Protein AF-A0A438NH17-F1 (afdb_monomer_lite)

Secondary structure (DSSP, 8-state):
--------HHHHHHHHHHHHHHHHHS----SHHHHHHHHHHH---HHHHHHHHHHHHHHHHHHHHHIIIIIIHHHHHHHHHHSTTT--HHHHHHHHHHHHHHT-THHHHT-HHHHHHHHHHHHHHHHHHHHHHHIIIIIISTT---HHHHT---TTSTTTTBTTB-HHHHHHHHHHHHHHHHHHHGGGT----HHHHHHHHTHHHHHHHHHHHHHHHHHTSSSSSHHHHHS-TTHHHHHTTTTS-TTTTTS--EETTEE--PPPPPS---PPP---PPP-

InterPro domains:
  IPR001248 Purine-cytosine permease [PF02133] (20-207)
  IPR045225 Uracil/uridine/allantoin permease [PTHR30618] (18-231)

Radius of gyration: 26.87 Å; chains: 1; bounding box: 51×68×76 Å

Foldseek 3Di:
DDDDDDDDPPVVVLVVVQVVCCVPPVDRDNDVVVVLVVQCVVPVDPVSVVVSVVVVVVVVVVVVVCCVPPPLQVQLVVVCVVPVPPGHSVNSSVVSVVVVVVVVCVVQVPDPLSVVLVVLLVLLQVLLVLLLVCLVCCPLLLNADDPVLVPDCDPPRLQCDPNNDDPLSVVLRVVLSVLLVQLSVVSVVDDDDPVSVVCSVCSNVSSSVSSNVSSVVVCVPPCRSVVSNPDDRHPNVVVCCPPPDPVVNVQADDDDNDGDGRDDDDDDDDDDDDDDDDDD

Structure (mmCIF, N/CA/C/O backbone):
data_AF-A0A438NH17-F1
#
_entry.id   AF-A0A438NH17-F1
#
loop_
_atom_site.group_PDB
_atom_site.id
_atom_site.type_symbol
_atom_site.label_atom_id
_atom_site.label_alt_id
_atom_site.label_comp_id
_atom_site.label_asym_id
_atom_site.label_entity_id
_atom_site.label_seq_id
_atom_site.pdbx_PDB_ins_code
_atom_site.Cartn_x
_atom_site.Cartn_y
_atom_site.Cartn_z
_atom_site.occupancy
_atom_site.B_iso_or_equiv
_atom_site.auth_seq_id
_atom_site.auth_comp_id
_atom_site.auth_asym_id
_atom_site.auth_atom_id
_atom_site.pdbx_PDB_model_num
ATOM 1 N N . MET A 1 1 ? -18.564 -3.687 -35.308 1.00 33.28 1 MET A N 1
ATOM 2 C CA . MET A 1 1 ? -18.356 -2.369 -34.676 1.00 33.28 1 MET A CA 1
ATOM 3 C C . MET A 1 1 ? -18.238 -2.623 -33.177 1.00 33.28 1 MET A C 1
ATOM 5 O O . MET A 1 1 ? -19.236 -2.603 -32.478 1.00 33.28 1 MET A O 1
ATOM 9 N N . ALA A 1 2 ? -17.060 -3.048 -32.715 1.00 31.23 2 ALA A N 1
ATOM 10 C CA . ALA A 1 2 ? -16.825 -3.346 -31.303 1.00 31.23 2 ALA A CA 1
ATOM 11 C C . ALA A 1 2 ? -15.951 -2.222 -30.748 1.00 31.23 2 ALA A C 1
ATOM 13 O O . ALA A 1 2 ? -14.801 -2.065 -31.159 1.00 31.23 2 ALA A O 1
ATOM 14 N N . SER A 1 3 ? -16.556 -1.393 -29.904 1.00 34.81 3 SER A N 1
ATOM 15 C CA . SER A 1 3 ? -15.905 -0.329 -29.152 1.00 34.81 3 SER A CA 1
ATOM 16 C C . SER A 1 3 ? -14.816 -0.934 -28.268 1.00 34.81 3 SER A C 1
ATOM 18 O O . SER A 1 3 ? -15.118 -1.672 -27.332 1.00 34.81 3 SER A O 1
ATOM 20 N N . LYS A 1 4 ? -13.549 -0.645 -28.578 1.00 34.75 4 LYS A N 1
ATOM 21 C CA . LYS A 1 4 ? -12.438 -0.910 -27.662 1.00 34.75 4 LYS A CA 1
ATOM 22 C C . LYS A 1 4 ? -12.554 0.066 -26.495 1.00 34.75 4 LYS A C 1
ATOM 24 O O . LYS A 1 4 ? -12.427 1.272 -26.692 1.00 34.75 4 LYS A O 1
ATOM 29 N N . GLU A 1 5 ? -12.837 -0.463 -25.313 1.00 35.97 5 GLU A N 1
ATOM 30 C CA . GLU A 1 5 ? -12.722 0.273 -24.055 1.00 35.97 5 GLU A CA 1
ATOM 31 C C . GLU A 1 5 ? -11.257 0.672 -23.796 1.00 35.97 5 GLU A C 1
ATOM 33 O O . GLU A 1 5 ? -10.340 -0.029 -24.240 1.00 35.97 5 GLU A O 1
ATOM 38 N N . PRO A 1 6 ? -11.019 1.804 -23.111 1.00 37.78 6 PRO A N 1
ATOM 39 C CA . PRO A 1 6 ? -9.686 2.357 -22.929 1.00 37.78 6 PRO A CA 1
ATOM 40 C C . PRO A 1 6 ? -8.906 1.511 -21.918 1.00 37.78 6 PRO A C 1
ATOM 42 O O . PRO A 1 6 ? -9.131 1.585 -20.711 1.00 37.78 6 PRO A O 1
ATOM 45 N N . GLN A 1 7 ? -7.979 0.691 -22.412 1.00 31.86 7 GLN A N 1
ATOM 46 C CA . GLN A 1 7 ? -6.965 0.062 -21.573 1.00 31.86 7 GLN A CA 1
ATOM 47 C C . GLN A 1 7 ? -5.970 1.134 -21.106 1.00 31.86 7 GLN A C 1
ATOM 49 O O . GLN A 1 7 ? -5.572 2.006 -21.873 1.00 31.86 7 GLN A O 1
ATOM 54 N N . SER A 1 8 ? -5.631 1.079 -19.819 1.00 35.75 8 SER A N 1
ATOM 55 C CA . SER A 1 8 ? -4.764 2.004 -19.081 1.00 35.75 8 SER A CA 1
ATOM 56 C C . SER A 1 8 ? -3.581 2.551 -19.900 1.00 35.75 8 SER A C 1
ATOM 58 O O . SER A 1 8 ? -2.683 1.810 -20.300 1.00 35.75 8 SER A O 1
ATOM 60 N N . THR A 1 9 ? -3.558 3.874 -20.082 1.00 34.38 9 THR A N 1
ATOM 61 C CA . THR A 1 9 ? -2.637 4.670 -20.918 1.00 34.38 9 THR A CA 1
ATOM 62 C C . THR A 1 9 ? -1.141 4.390 -20.700 1.00 34.38 9 THR A C 1
ATOM 64 O O . THR A 1 9 ? -0.320 4.669 -21.570 1.00 34.38 9 THR A O 1
ATOM 67 N N . TYR A 1 10 ? -0.757 3.836 -19.549 1.00 33.66 10 TYR A N 1
ATOM 68 C CA . TYR A 1 10 ? 0.644 3.572 -19.222 1.00 33.66 10 TYR A CA 1
ATOM 69 C C . TYR A 1 10 ? 1.200 2.304 -19.884 1.00 33.66 10 TYR A C 1
ATOM 71 O O . TYR A 1 10 ? 2.309 2.350 -20.414 1.00 33.66 10 TYR A O 1
ATOM 79 N N . GLN A 1 11 ? 0.442 1.203 -19.922 1.00 31.22 11 GLN A N 1
ATOM 80 C CA . GLN A 1 11 ? 0.871 -0.037 -20.591 1.00 31.22 11 GLN A CA 1
ATOM 81 C C . GLN A 1 11 ? 0.930 0.114 -22.116 1.00 31.22 11 GLN A C 1
ATOM 83 O O . GLN A 1 11 ? 1.813 -0.453 -22.757 1.00 31.22 11 GLN A O 1
ATOM 88 N N . ASP A 1 12 ? 0.055 0.948 -22.680 1.00 42.75 12 ASP A N 1
ATOM 89 C CA . ASP A 1 12 ? -0.009 1.186 -24.125 1.00 42.75 12 ASP A CA 1
ATOM 90 C C . ASP A 1 12 ? 1.243 1.925 -24.638 1.00 42.75 12 ASP A C 1
ATOM 92 O O . ASP A 1 12 ? 1.697 1.704 -25.756 1.00 42.75 12 ASP A O 1
ATOM 96 N N . SER A 1 13 ? 1.867 2.764 -23.800 1.00 44.81 13 SER A N 1
ATOM 97 C CA . SER A 1 13 ? 3.058 3.538 -24.175 1.00 44.81 13 SER A CA 1
ATOM 98 C C . SER A 1 13 ? 4.320 2.689 -24.373 1.00 44.81 13 SER A C 1
ATOM 100 O O . SER A 1 13 ? 5.010 2.865 -25.377 1.00 44.81 13 SER A O 1
ATOM 102 N N . SER A 1 14 ? 4.615 1.741 -23.475 1.00 51.31 14 SER A N 1
ATOM 103 C CA . SER A 1 14 ? 5.783 0.860 -23.613 1.00 51.31 14 SER A CA 1
ATOM 104 C C . SER A 1 14 ? 5.598 -0.112 -24.772 1.00 51.31 14 SER A C 1
ATOM 106 O O . SER A 1 14 ? 6.512 -0.308 -25.566 1.00 51.31 14 SER A O 1
ATOM 108 N N . GLU A 1 15 ? 4.386 -0.646 -24.933 1.00 59.44 15 GLU A N 1
ATOM 109 C CA . GLU A 1 15 ? 4.062 -1.553 -26.035 1.00 59.44 15 GLU A CA 1
ATOM 110 C C . GLU A 1 15 ? 4.069 -0.823 -27.391 1.00 59.44 15 GLU A C 1
ATOM 112 O O . GLU A 1 15 ? 4.486 -1.379 -28.408 1.00 59.44 15 GLU A O 1
ATOM 117 N N . SER A 1 16 ? 3.663 0.451 -27.414 1.00 62.41 16 SER A N 1
ATOM 118 C CA . SER A 1 16 ? 3.764 1.314 -28.597 1.00 62.41 16 SER A CA 1
ATOM 119 C C . SER A 1 16 ? 5.213 1.598 -28.979 1.00 62.41 16 SER A C 1
ATOM 121 O O . SER A 1 16 ? 5.536 1.581 -30.163 1.00 62.41 16 SER A O 1
ATOM 123 N N . VAL A 1 17 ? 6.099 1.825 -28.004 1.00 69.12 17 VAL A N 1
ATOM 124 C CA . VAL A 1 17 ? 7.535 2.034 -28.255 1.00 69.12 17 VAL A CA 1
ATOM 125 C C . VAL A 1 17 ? 8.201 0.747 -28.740 1.00 69.12 17 VAL A C 1
ATOM 127 O O . VAL A 1 17 ? 8.956 0.786 -29.709 1.00 69.12 17 VAL A O 1
ATOM 130 N N . GLU A 1 18 ? 7.882 -0.405 -28.151 1.00 75.12 18 GLU A N 1
ATOM 131 C CA . GLU A 1 18 ? 8.379 -1.707 -28.614 1.00 75.12 18 GLU A CA 1
ATOM 132 C C . GLU A 1 18 ? 7.919 -2.011 -30.047 1.00 75.12 18 GLU A C 1
ATOM 134 O O . GLU A 1 18 ? 8.723 -2.394 -30.895 1.00 75.12 18 GLU A O 1
ATOM 139 N N . LYS A 1 19 ? 6.640 -1.768 -30.365 1.00 73.25 19 LYS A N 1
ATOM 140 C CA . LYS A 1 19 ? 6.105 -1.936 -31.727 1.00 73.25 19 LYS A CA 1
ATOM 141 C C . LYS A 1 19 ? 6.729 -0.948 -32.711 1.00 73.25 19 LYS A C 1
ATOM 143 O O . LYS A 1 19 ? 7.074 -1.340 -33.824 1.00 73.25 19 LYS A O 1
ATOM 148 N N . ALA A 1 20 ? 6.907 0.310 -32.309 1.00 72.56 20 ALA A N 1
ATOM 149 C CA . ALA A 1 20 ? 7.520 1.339 -33.143 1.00 72.56 20 ALA A CA 1
ATOM 150 C C . ALA A 1 20 ? 9.001 1.044 -33.423 1.00 72.56 20 ALA A C 1
ATOM 152 O O . ALA A 1 20 ? 9.439 1.167 -34.564 1.00 72.56 20 ALA A O 1
ATOM 153 N N . THR A 1 21 ? 9.765 0.606 -32.418 1.00 79.12 21 THR A N 1
ATOM 154 C CA . THR A 1 21 ? 11.178 0.216 -32.578 1.00 79.12 21 THR A CA 1
ATOM 155 C C . THR A 1 21 ? 11.325 -1.055 -33.407 1.00 79.12 21 THR A C 1
ATOM 157 O O . THR A 1 21 ? 12.175 -1.106 -34.298 1.00 79.12 21 THR A O 1
ATOM 160 N N . GLN A 1 22 ? 10.428 -2.029 -33.229 1.00 80.75 22 GLN A N 1
ATOM 161 C CA . GLN A 1 22 ? 10.387 -3.223 -34.067 1.00 80.75 22 GLN A CA 1
ATOM 162 C C . GLN A 1 22 ? 10.082 -2.885 -35.531 1.00 80.75 22 GLN A C 1
ATOM 164 O O . GLN A 1 22 ? 10.725 -3.416 -36.434 1.00 80.75 22 GLN A O 1
ATOM 169 N N . GLN A 1 23 ? 9.129 -1.985 -35.781 1.00 79.38 23 GLN A N 1
ATOM 170 C CA . GLN A 1 23 ? 8.757 -1.566 -37.132 1.00 79.38 23 GLN A CA 1
ATOM 171 C C . GLN A 1 23 ? 9.833 -0.693 -37.797 1.00 79.38 23 GLN A C 1
ATOM 173 O O . GLN A 1 23 ? 10.058 -0.817 -38.999 1.00 79.38 23 GLN A O 1
ATOM 178 N N . ALA A 1 24 ? 10.485 0.192 -37.040 1.00 79.00 24 ALA A N 1
ATOM 179 C CA . ALA A 1 24 ? 11.459 1.141 -37.573 1.00 79.00 24 ALA A CA 1
ATOM 180 C C . ALA A 1 24 ? 12.871 0.554 -37.709 1.00 79.00 24 ALA A C 1
ATOM 182 O O . ALA A 1 24 ? 13.569 0.849 -38.679 1.00 79.00 24 ALA A O 1
ATOM 183 N N . TRP A 1 25 ? 13.310 -0.251 -36.739 1.00 79.00 25 TRP A N 1
ATOM 184 C CA . TRP A 1 25 ? 14.706 -0.682 -36.601 1.00 79.00 25 TRP A CA 1
ATOM 185 C C . TRP A 1 25 ? 14.885 -2.200 -36.509 1.00 79.00 25 TRP A C 1
ATOM 187 O O . TRP A 1 25 ? 16.025 -2.665 -36.482 1.00 79.00 25 TRP A O 1
ATOM 197 N N . GLY A 1 26 ? 13.795 -2.975 -36.477 1.00 79.88 26 GLY A N 1
ATOM 198 C CA . GLY A 1 26 ? 13.842 -4.438 -36.374 1.00 79.88 26 GLY A CA 1
ATOM 199 C C . GLY A 1 26 ? 14.334 -4.957 -35.020 1.00 79.88 26 GLY A C 1
ATOM 200 O O . GLY A 1 26 ? 14.642 -6.142 -34.909 1.00 79.88 26 GLY A O 1
ATOM 201 N N . VAL A 1 27 ? 14.426 -4.079 -34.016 1.00 78.19 27 VAL A N 1
ATOM 202 C CA . VAL A 1 27 ? 14.848 -4.398 -32.648 1.00 78.19 27 VAL A CA 1
ATOM 203 C C . VAL A 1 27 ? 13.725 -4.062 -31.671 1.00 78.19 27 VAL A C 1
ATOM 205 O O . VAL A 1 27 ? 13.161 -2.972 -31.721 1.00 78.19 27 VAL A O 1
ATOM 208 N N . THR A 1 28 ? 13.415 -4.986 -30.763 1.00 76.75 28 THR A N 1
ATOM 209 C CA . THR A 1 28 ? 12.469 -4.757 -29.666 1.00 76.75 28 THR A CA 1
ATOM 210 C C . THR A 1 28 ? 13.203 -4.177 -28.465 1.00 76.75 28 THR A C 1
ATOM 212 O O . THR A 1 28 ? 13.937 -4.897 -27.780 1.00 76.75 28 THR A O 1
ATOM 215 N N . VAL A 1 29 ? 12.994 -2.891 -28.194 1.00 79.31 29 VAL A N 1
ATOM 216 C CA . VAL A 1 29 ? 13.605 -2.208 -27.049 1.00 79.31 29 VAL A CA 1
ATOM 217 C C . VAL A 1 29 ? 12.534 -1.862 -26.019 1.00 79.31 29 VAL A C 1
ATOM 219 O O . VAL A 1 29 ? 11.657 -1.047 -26.287 1.00 79.31 29 VAL A O 1
ATOM 222 N N . TRP A 1 30 ? 12.623 -2.475 -24.837 1.00 75.94 30 TRP A N 1
ATOM 223 C CA . TRP A 1 30 ? 11.661 -2.284 -23.741 1.00 75.94 30 TRP A CA 1
ATOM 224 C C . TRP A 1 30 ? 12.118 -1.236 -22.712 1.00 75.94 30 TRP A C 1
ATOM 226 O O . TRP A 1 30 ? 11.306 -0.623 -22.021 1.00 75.94 30 TRP A O 1
ATOM 236 N N . ASN A 1 31 ? 13.432 -1.033 -22.584 1.00 80.56 31 ASN A N 1
ATOM 237 C CA . ASN A 1 31 ? 14.034 -0.155 -21.587 1.00 80.56 31 ASN A CA 1
ATOM 238 C C . ASN A 1 31 ? 14.370 1.217 -22.209 1.00 80.56 31 ASN A C 1
ATOM 240 O O . ASN A 1 31 ? 15.093 1.269 -23.208 1.00 80.56 31 ASN A O 1
ATOM 244 N N . PRO A 1 32 ? 13.911 2.344 -21.629 1.00 80.81 32 PRO A N 1
ATOM 245 C CA . PRO A 1 32 ? 14.139 3.685 -22.183 1.00 80.81 32 PRO A CA 1
ATOM 246 C C . PRO A 1 32 ? 15.621 4.081 -22.288 1.00 80.81 32 PRO A C 1
ATOM 248 O O . PRO A 1 32 ? 15.982 4.926 -23.114 1.00 80.81 32 PRO A O 1
ATOM 251 N N . TRP A 1 33 ? 16.495 3.475 -21.481 1.00 81.88 33 TRP A N 1
ATOM 252 C CA . TRP A 1 33 ? 17.938 3.715 -21.562 1.00 81.88 33 TRP A CA 1
ATOM 253 C C . TRP A 1 33 ? 18.549 3.071 -22.802 1.00 81.88 33 TRP A C 1
ATOM 255 O O . TRP A 1 33 ? 19.265 3.743 -23.541 1.00 81.88 33 TRP A O 1
ATOM 265 N N . ASP A 1 34 ? 18.178 1.819 -23.069 1.00 84.19 34 ASP A N 1
ATOM 266 C CA . ASP A 1 34 ? 18.618 1.079 -24.254 1.00 84.19 34 ASP A CA 1
ATOM 267 C C . ASP A 1 34 ? 18.070 1.738 -25.533 1.00 84.19 34 ASP A C 1
ATOM 269 O O . ASP A 1 34 ? 18.736 1.791 -26.566 1.00 84.19 34 ASP A O 1
ATOM 273 N N . LEU A 1 35 ? 16.877 2.341 -25.445 1.00 85.50 35 LEU A N 1
ATOM 274 C CA . LEU A 1 35 ? 16.293 3.127 -26.532 1.00 85.50 35 LEU A CA 1
ATOM 275 C C . LEU A 1 35 ? 17.141 4.363 -26.842 1.00 85.50 35 LEU A C 1
ATOM 277 O O . LEU A 1 35 ? 17.392 4.683 -28.002 1.00 85.50 35 LEU A O 1
ATOM 281 N N . SER A 1 36 ? 17.588 5.060 -25.799 1.00 86.38 36 SER A N 1
ATOM 282 C CA . SER A 1 36 ? 18.410 6.260 -25.945 1.00 86.38 36 SER A CA 1
ATOM 283 C C . SER A 1 36 ? 19.785 5.934 -26.539 1.00 86.38 36 SER A C 1
ATOM 285 O O . SER A 1 36 ? 20.275 6.699 -27.370 1.00 86.38 36 SER A O 1
ATOM 287 N N . SER A 1 37 ? 20.393 4.798 -26.171 1.00 86.44 37 SER A N 1
ATOM 288 C CA . SER A 1 37 ? 21.645 4.342 -26.790 1.00 86.44 37 SER A CA 1
ATOM 289 C C . SER A 1 37 ? 21.457 3.938 -28.250 1.00 86.44 37 SER A C 1
ATOM 291 O O . SER A 1 37 ? 22.227 4.393 -29.089 1.00 86.44 37 SER A O 1
ATOM 293 N N . GLU A 1 38 ? 20.396 3.198 -28.587 1.00 85.81 38 GLU A N 1
ATOM 294 C CA . GLU A 1 38 ? 20.100 2.818 -29.978 1.00 85.81 38 GLU A CA 1
ATOM 295 C C . GLU A 1 38 ? 19.895 4.040 -30.886 1.00 85.81 38 GLU A C 1
ATOM 297 O O . GLU A 1 38 ? 20.338 4.057 -32.037 1.00 85.81 38 GLU A O 1
ATOM 302 N N . ILE A 1 39 ? 19.266 5.104 -30.370 1.00 86.75 39 ILE A N 1
ATOM 303 C CA . ILE A 1 39 ? 19.133 6.363 -31.113 1.00 86.75 39 ILE A CA 1
ATOM 304 C C . ILE A 1 39 ? 20.507 7.009 -31.346 1.00 86.75 39 ILE A C 1
ATOM 306 O O . ILE A 1 39 ? 20.753 7.500 -32.449 1.00 86.75 39 ILE A O 1
ATOM 310 N N . LEU A 1 40 ? 21.404 7.015 -30.350 1.00 87.88 40 LEU A N 1
ATOM 311 C CA . LEU A 1 40 ? 22.761 7.565 -30.506 1.00 87.88 40 LEU A CA 1
ATOM 312 C C . LEU A 1 40 ? 23.579 6.771 -31.522 1.00 87.88 40 LEU A C 1
ATOM 314 O O . LEU A 1 40 ? 24.223 7.381 -32.375 1.00 87.88 40 LEU A O 1
ATOM 318 N N . ASP A 1 41 ? 23.528 5.443 -31.448 1.00 87.81 41 ASP A N 1
ATOM 319 C CA . ASP A 1 41 ? 24.305 4.555 -32.313 1.00 87.81 41 ASP A CA 1
ATOM 320 C C . ASP A 1 41 ? 23.891 4.688 -33.785 1.00 87.81 41 ASP A C 1
ATOM 322 O O . ASP A 1 41 ? 24.726 4.609 -34.687 1.00 87.81 41 ASP A O 1
ATOM 326 N N . ARG A 1 42 ? 22.606 4.957 -34.046 1.00 85.12 42 ARG A N 1
ATOM 327 C CA . ARG A 1 42 ? 22.067 5.130 -35.407 1.00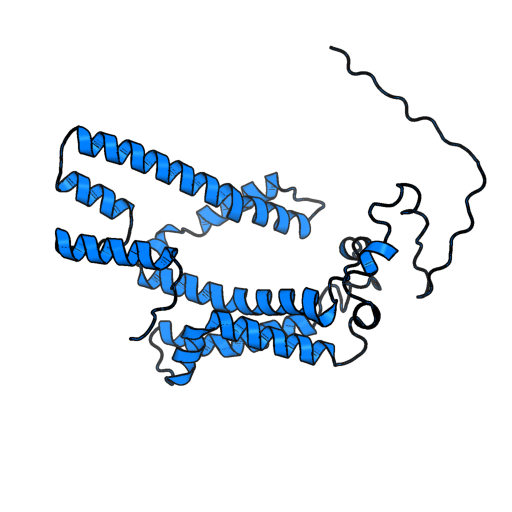 85.12 42 ARG A CA 1
ATOM 328 C C . ARG A 1 42 ? 22.177 6.559 -35.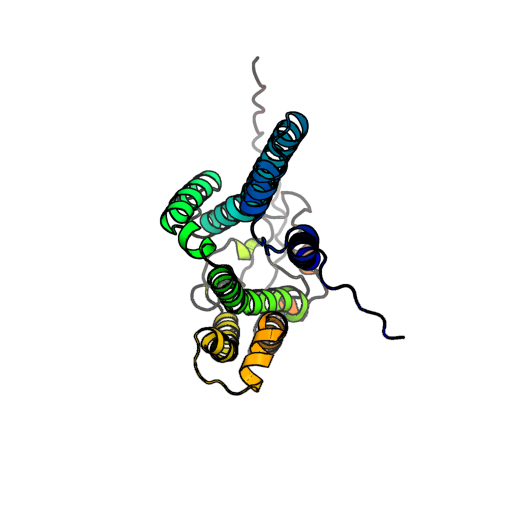924 1.00 85.12 42 ARG A C 1
ATOM 330 O O . ARG A 1 42 ? 22.412 6.765 -37.114 1.00 85.12 42 ARG A O 1
ATOM 337 N N . TYR A 1 43 ? 21.999 7.549 -35.053 1.00 84.81 43 TYR A N 1
ATOM 338 C CA . TYR A 1 43 ? 21.920 8.962 -35.420 1.00 84.81 43 TYR A CA 1
ATOM 339 C C . TYR A 1 43 ? 22.949 9.789 -34.651 1.00 84.81 43 TYR A C 1
ATOM 341 O O . TYR A 1 43 ? 22.613 10.653 -33.837 1.00 84.81 43 TYR A O 1
ATOM 349 N N . TRP A 1 44 ? 24.228 9.575 -34.963 1.00 86.69 44 TRP A N 1
ATOM 350 C CA . TRP A 1 44 ? 25.333 10.296 -34.334 1.00 86.69 44 TRP A CA 1
ATOM 351 C C . TRP A 1 44 ? 25.468 11.743 -34.846 1.00 86.69 44 TRP A C 1
ATOM 353 O O . TRP A 1 44 ? 26.345 12.081 -35.641 1.00 86.69 44 TRP A O 1
ATOM 363 N N . SER A 1 45 ? 24.579 12.627 -34.387 1.00 92.56 45 SER A N 1
ATOM 364 C CA . SER A 1 45 ? 24.574 14.058 -34.720 1.00 92.56 45 SER A CA 1
ATOM 365 C C . SER A 1 45 ? 24.587 14.941 -33.469 1.00 92.56 45 SER A C 1
ATOM 367 O O . SER A 1 45 ? 24.169 14.526 -32.387 1.00 92.56 45 SER A O 1
ATOM 369 N N . ALA A 1 46 ? 25.043 16.192 -33.607 1.00 89.00 46 ALA A N 1
ATOM 370 C CA . ALA A 1 46 ? 25.034 17.155 -32.503 1.00 89.00 46 ALA A CA 1
ATOM 371 C C . ALA A 1 46 ? 23.612 17.383 -31.950 1.00 89.00 46 ALA A C 1
ATOM 373 O O . ALA A 1 46 ? 23.425 17.400 -30.736 1.00 89.00 46 ALA A O 1
ATOM 374 N N . GLY A 1 47 ? 22.607 17.466 -32.832 1.00 89.81 47 GLY A N 1
ATOM 375 C CA . GLY A 1 47 ? 21.203 17.625 -32.445 1.00 89.81 47 GLY A CA 1
ATOM 376 C C . GLY A 1 47 ? 20.654 16.431 -31.661 1.00 89.81 47 GLY A C 1
ATOM 377 O O . GLY A 1 47 ? 20.024 16.627 -30.625 1.00 89.81 47 GLY A O 1
ATOM 378 N N . ALA A 1 48 ? 20.951 15.200 -32.094 1.00 87.75 48 ALA A N 1
ATOM 379 C CA . ALA A 1 48 ? 20.531 13.989 -31.384 1.00 87.75 48 ALA A CA 1
ATOM 380 C C . ALA A 1 48 ? 21.148 13.902 -29.977 1.00 87.75 48 ALA A C 1
ATOM 382 O O . ALA A 1 48 ? 20.454 13.592 -29.010 1.00 87.75 48 ALA A O 1
ATOM 383 N N . ARG A 1 49 ? 22.432 14.260 -29.836 1.00 89.94 49 ARG A N 1
ATOM 384 C CA . ARG A 1 49 ? 23.129 14.280 -28.539 1.00 89.94 49 ARG A CA 1
ATOM 385 C C . ARG A 1 49 ? 22.535 15.306 -27.578 1.00 89.94 49 ARG A C 1
ATOM 387 O O . ARG A 1 49 ? 22.305 14.985 -26.416 1.00 89.94 49 ARG A O 1
ATOM 394 N N . THR A 1 50 ? 22.260 16.522 -28.051 1.00 91.81 50 THR A N 1
ATOM 395 C CA . THR A 1 50 ? 21.609 17.552 -27.229 1.00 91.81 50 THR A CA 1
ATOM 396 C C . THR A 1 50 ? 20.185 17.145 -26.857 1.00 91.81 50 THR A C 1
ATOM 398 O O . THR A 1 50 ? 19.806 17.273 -25.695 1.00 91.81 50 THR A O 1
ATOM 401 N N . GLY A 1 51 ? 19.415 16.597 -27.803 1.00 90.62 51 GLY A N 1
ATOM 402 C CA . GLY A 1 51 ? 18.061 16.105 -27.549 1.00 90.62 51 GLY A CA 1
ATOM 403 C C . GLY A 1 51 ? 18.028 15.023 -26.470 1.00 90.62 51 GLY A C 1
ATOM 404 O O . GLY A 1 51 ? 17.236 15.111 -25.536 1.00 90.62 51 GLY A O 1
ATOM 405 N N . ILE A 1 52 ? 18.944 14.055 -26.535 1.00 92.00 52 ILE A N 1
ATOM 406 C CA . ILE A 1 52 ? 19.015 12.966 -25.553 1.00 92.00 52 ILE A CA 1
ATOM 407 C C . ILE A 1 52 ? 19.571 13.425 -24.207 1.00 92.00 52 ILE A C 1
ATOM 409 O O . ILE A 1 52 ? 19.120 12.930 -23.176 1.00 92.00 52 ILE A O 1
ATOM 413 N N . ALA A 1 53 ? 20.463 14.417 -24.174 1.00 91.19 53 ALA A N 1
ATOM 414 C CA . ALA A 1 53 ? 20.884 15.034 -22.917 1.00 91.19 53 ALA A CA 1
ATOM 415 C C . ALA A 1 53 ? 19.705 15.727 -22.209 1.00 91.19 53 ALA A C 1
ATOM 417 O O . ALA A 1 53 ? 19.490 15.509 -21.017 1.00 91.19 53 ALA A O 1
ATOM 418 N N . LEU A 1 54 ? 18.904 16.512 -22.942 1.00 93.12 54 LEU A N 1
ATOM 419 C CA . LEU A 1 54 ? 17.704 17.162 -22.401 1.00 93.12 54 LEU A CA 1
ATOM 420 C C . LEU A 1 54 ? 16.665 16.133 -21.934 1.00 93.12 54 LEU A C 1
ATOM 422 O O . LEU A 1 54 ? 16.142 16.243 -20.825 1.00 93.12 54 LEU A O 1
ATOM 426 N N . LEU A 1 55 ? 16.417 15.104 -22.747 1.00 91.88 55 LEU A N 1
ATOM 427 C CA . LEU A 1 55 ? 15.517 14.001 -22.418 1.00 91.88 55 LEU A CA 1
ATOM 428 C C . LEU A 1 55 ? 15.968 13.258 -21.152 1.00 91.88 55 LEU A C 1
ATOM 430 O O . LEU A 1 55 ? 15.164 13.038 -20.249 1.00 91.88 55 LEU A O 1
ATOM 434 N N . SER A 1 56 ? 17.258 12.926 -21.049 1.00 91.56 56 SER A N 1
ATOM 435 C CA . SER A 1 56 ? 17.823 12.231 -19.884 1.00 91.56 56 SER A CA 1
ATOM 436 C C . SER A 1 56 ? 17.710 13.065 -18.611 1.00 91.56 56 SER A C 1
ATOM 438 O O . SER A 1 56 ? 17.378 12.523 -17.560 1.00 91.56 56 SER A O 1
ATOM 440 N N . MET A 1 57 ? 17.919 14.385 -18.687 1.00 92.56 57 MET A N 1
ATOM 441 C CA . MET A 1 57 ? 17.701 15.276 -17.540 1.00 92.56 57 MET A CA 1
ATOM 442 C C . MET A 1 57 ? 16.230 15.298 -17.110 1.00 92.56 57 MET A C 1
ATOM 444 O O . MET A 1 57 ? 15.944 15.235 -15.914 1.00 92.56 57 MET A O 1
ATOM 448 N N . GLY A 1 58 ? 15.303 15.333 -18.071 1.00 93.31 58 GLY A N 1
ATOM 449 C CA . GLY A 1 58 ? 13.868 15.234 -17.807 1.00 93.31 58 GLY A CA 1
ATOM 450 C C . GLY A 1 58 ? 13.489 13.918 -17.124 1.00 93.31 58 GLY A C 1
ATOM 451 O O . GLY A 1 58 ? 12.811 13.931 -16.096 1.00 93.31 58 GLY A O 1
ATOM 452 N N . PHE A 1 59 ? 13.984 12.786 -17.633 1.00 90.25 59 PHE A N 1
ATOM 453 C CA . PHE A 1 59 ? 13.772 11.479 -17.009 1.00 90.25 59 PHE A CA 1
ATOM 454 C C . PHE A 1 59 ? 14.378 11.398 -15.609 1.00 90.25 59 PHE A C 1
ATOM 456 O O . PHE A 1 59 ? 13.719 10.915 -14.693 1.00 90.25 59 PHE A O 1
ATOM 463 N N . MET A 1 60 ? 15.595 11.908 -15.412 1.00 92.69 60 MET A N 1
ATOM 464 C CA . MET A 1 60 ? 16.239 11.930 -14.099 1.00 92.69 60 MET A CA 1
ATOM 465 C C . MET A 1 60 ? 15.406 12.722 -13.085 1.00 92.69 60 MET A C 1
ATOM 467 O O . MET A 1 60 ? 15.163 12.234 -11.981 1.00 92.69 60 MET A O 1
ATOM 471 N N . LEU A 1 61 ? 14.913 13.905 -13.468 1.00 93.94 61 LEU A N 1
ATOM 472 C CA . LEU A 1 61 ? 14.046 14.719 -12.617 1.00 93.94 61 LEU A CA 1
ATOM 473 C C . LEU A 1 61 ? 12.717 14.012 -12.318 1.00 93.94 61 LEU A C 1
ATOM 475 O O . LEU A 1 61 ? 12.283 13.990 -11.168 1.00 93.94 61 LEU A O 1
ATOM 479 N N . SER A 1 62 ? 12.092 13.406 -13.329 1.00 93.00 62 SER A N 1
ATOM 480 C CA . SER A 1 62 ? 10.831 12.670 -13.188 1.00 93.00 62 SER A CA 1
ATOM 481 C C . SER A 1 62 ? 10.963 11.473 -12.242 1.00 93.00 62 SER A C 1
ATOM 483 O O . SER A 1 62 ? 10.158 11.315 -11.319 1.00 93.00 62 SER A O 1
ATOM 485 N N . ILE A 1 63 ? 12.008 10.661 -12.418 1.00 91.00 63 ILE A N 1
ATOM 486 C CA . ILE A 1 63 ? 12.289 9.499 -11.569 1.00 91.00 63 ILE A CA 1
ATOM 487 C C . ILE A 1 63 ? 12.584 9.956 -10.141 1.00 91.00 63 ILE A C 1
ATOM 489 O O . ILE A 1 63 ? 12.046 9.375 -9.198 1.00 91.00 63 ILE A O 1
ATOM 493 N N . TYR A 1 64 ? 13.391 11.006 -9.965 1.00 91.25 64 TYR A N 1
ATOM 494 C CA . TYR A 1 64 ? 13.692 11.561 -8.648 1.00 91.25 64 TYR A CA 1
ATOM 495 C C . TYR A 1 64 ? 12.426 12.053 -7.932 1.00 91.25 64 TYR A C 1
ATOM 497 O O . TYR A 1 64 ? 12.157 11.634 -6.807 1.00 91.25 64 TYR A O 1
ATOM 505 N N . ALA A 1 65 ? 11.616 12.882 -8.596 1.00 92.62 65 ALA A N 1
ATOM 506 C CA . ALA A 1 65 ? 10.390 13.434 -8.025 1.00 92.62 65 ALA A CA 1
ATOM 507 C C . ALA A 1 65 ? 9.384 12.334 -7.648 1.00 92.62 65 ALA A C 1
ATOM 509 O O . ALA A 1 65 ? 8.826 12.354 -6.551 1.00 92.62 65 ALA A O 1
ATOM 510 N N . SER A 1 66 ? 9.205 11.339 -8.522 1.00 92.12 66 SER A N 1
ATOM 511 C CA . SER A 1 66 ? 8.277 10.226 -8.290 1.00 92.12 66 SER A CA 1
ATOM 512 C C . SER A 1 66 ? 8.724 9.346 -7.121 1.00 92.12 66 SER A C 1
ATOM 514 O O . SER A 1 66 ? 7.915 9.009 -6.258 1.00 92.12 66 SER A O 1
ATOM 516 N N . ASN A 1 67 ? 10.019 9.014 -7.040 1.00 90.69 67 ASN A N 1
ATOM 517 C CA . ASN A 1 67 ? 10.552 8.223 -5.928 1.00 90.69 67 ASN A CA 1
ATOM 518 C C . ASN A 1 67 ? 10.467 8.972 -4.597 1.00 90.69 67 ASN A C 1
ATOM 520 O O . ASN A 1 67 ? 10.158 8.367 -3.570 1.00 90.69 67 ASN A O 1
ATOM 524 N N . LEU A 1 68 ? 10.708 10.284 -4.609 1.00 90.69 68 LEU A N 1
ATOM 525 C CA . LEU A 1 68 ? 10.583 11.109 -3.415 1.00 90.69 68 LEU A CA 1
ATOM 526 C C . LEU A 1 68 ? 9.133 11.139 -2.910 1.00 90.69 68 LEU A C 1
ATOM 528 O O . LEU A 1 68 ? 8.893 10.882 -1.732 1.00 90.69 68 LEU A O 1
ATOM 532 N N . GLY A 1 69 ? 8.177 11.395 -3.808 1.00 90.31 69 GLY A N 1
ATOM 533 C CA . GLY A 1 69 ? 6.756 11.532 -3.484 1.00 90.31 69 GLY A CA 1
ATOM 534 C C . GLY A 1 69 ? 6.068 10.233 -3.067 1.00 90.31 69 GLY A C 1
ATOM 535 O O . GLY A 1 69 ? 5.352 10.218 -2.072 1.00 90.31 69 GLY A O 1
ATOM 536 N N . VAL A 1 70 ? 6.279 9.151 -3.820 1.00 91.44 70 VAL A N 1
ATOM 537 C CA . VAL A 1 70 ? 5.475 7.921 -3.692 1.00 91.44 70 VAL A CA 1
ATOM 538 C C . VAL A 1 70 ? 6.164 6.847 -2.851 1.00 91.44 70 VAL A C 1
ATOM 540 O O . VAL A 1 70 ? 5.486 6.055 -2.208 1.00 91.44 70 VAL A O 1
ATOM 543 N N . ASN A 1 71 ? 7.500 6.825 -2.805 1.00 90.62 71 ASN A N 1
ATOM 544 C CA . ASN A 1 71 ? 8.229 5.752 -2.121 1.00 90.62 71 ASN A CA 1
ATOM 545 C C . ASN A 1 71 ? 8.835 6.224 -0.793 1.00 90.62 71 ASN A C 1
ATOM 547 O O . ASN A 1 71 ? 8.668 5.567 0.231 1.00 90.62 71 ASN A O 1
ATOM 551 N N . LEU A 1 72 ? 9.518 7.372 -0.780 1.00 91.44 72 LEU A N 1
ATOM 552 C CA . LEU A 1 72 ? 10.268 7.831 0.396 1.00 91.44 72 LEU A CA 1
ATOM 553 C C . LEU A 1 72 ? 9.392 8.441 1.489 1.00 91.44 72 LEU A C 1
ATOM 555 O O . LEU A 1 72 ? 9.543 8.077 2.657 1.00 91.44 72 LEU A O 1
ATOM 559 N N . PHE A 1 73 ? 8.502 9.375 1.137 1.00 92.19 73 PHE A N 1
ATOM 560 C CA . PHE A 1 73 ? 7.631 10.008 2.130 1.00 92.19 73 PHE A CA 1
ATOM 561 C C . PHE A 1 73 ? 6.648 9.022 2.775 1.00 92.19 73 PHE A C 1
ATOM 563 O O . PHE A 1 73 ? 6.602 9.008 4.008 1.00 92.19 73 PHE A O 1
ATOM 570 N N . PRO A 1 74 ? 5.926 8.164 2.021 1.00 91.62 74 PRO A N 1
ATOM 571 C CA . PRO A 1 74 ? 4.996 7.208 2.621 1.00 91.62 74 PRO A CA 1
ATOM 572 C C . PRO A 1 74 ? 5.709 6.198 3.516 1.00 91.62 74 PRO A C 1
ATOM 574 O O . PRO A 1 74 ? 5.327 6.038 4.669 1.00 91.62 74 PRO A O 1
ATOM 577 N N . PHE A 1 75 ? 6.840 5.640 3.067 1.00 92.06 75 PHE A N 1
ATOM 578 C CA . PHE A 1 75 ? 7.644 4.751 3.908 1.00 92.06 75 PHE A CA 1
ATOM 579 C C . PHE A 1 75 ? 8.117 5.441 5.196 1.00 92.06 75 PHE A C 1
ATOM 581 O O . PHE A 1 75 ? 8.095 4.854 6.277 1.00 92.06 75 PHE A O 1
ATOM 588 N N . GLY A 1 76 ? 8.541 6.706 5.106 1.00 91.75 76 GLY A N 1
ATOM 589 C CA . GLY A 1 76 ? 8.927 7.492 6.275 1.00 91.75 76 GLY A CA 1
ATOM 590 C C . GLY A 1 76 ? 7.774 7.707 7.260 1.00 91.75 76 GLY A C 1
ATOM 591 O O . GLY A 1 76 ? 7.997 7.656 8.473 1.00 91.75 76 GLY A O 1
ATOM 592 N N . AL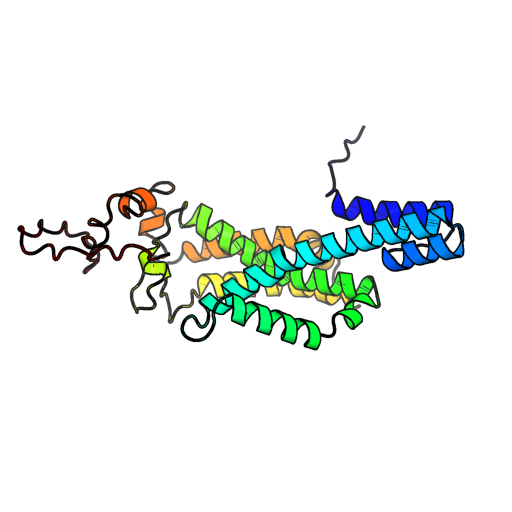A A 1 77 ? 6.557 7.925 6.759 1.00 91.69 77 ALA A N 1
ATOM 593 C CA . ALA A 1 77 ? 5.353 8.048 7.576 1.00 91.69 77 ALA A CA 1
ATOM 594 C C . ALA A 1 77 ? 4.988 6.714 8.249 1.00 91.69 77 ALA A C 1
ATOM 596 O O . ALA A 1 77 ? 4.820 6.684 9.469 1.00 91.69 77 ALA A O 1
ATOM 597 N N . ASP A 1 78 ? 4.986 5.611 7.498 1.00 92.50 78 ASP A N 1
ATOM 598 C CA . ASP A 1 78 ? 4.660 4.274 8.005 1.00 92.50 78 ASP A CA 1
ATOM 599 C C . ASP A 1 78 ? 5.613 3.852 9.130 1.00 92.50 78 ASP A C 1
ATOM 601 O O . ASP A 1 78 ? 5.196 3.445 10.213 1.00 92.50 78 ASP A O 1
ATOM 605 N N . VAL A 1 79 ? 6.920 4.028 8.927 1.00 90.75 79 VAL A N 1
ATOM 606 C CA . VAL A 1 79 ? 7.945 3.679 9.922 1.00 90.75 79 VAL A CA 1
ATOM 607 C C . VAL A 1 79 ? 7.834 4.531 11.193 1.00 90.75 79 VAL A C 1
ATOM 609 O O . VAL A 1 79 ? 8.113 4.048 12.295 1.00 90.75 79 VAL A O 1
ATOM 612 N N . THR A 1 80 ? 7.397 5.786 11.058 1.00 90.00 80 THR A N 1
ATOM 613 C CA . THR A 1 80 ? 7.131 6.669 12.203 1.00 90.00 80 THR A CA 1
ATOM 614 C C . THR A 1 80 ? 5.937 6.165 13.017 1.00 90.00 80 THR A C 1
ATOM 616 O O . THR A 1 80 ? 5.974 6.239 14.242 1.00 90.00 80 THR A O 1
ATOM 619 N N . ALA A 1 81 ? 4.915 5.591 12.375 1.00 86.94 81 ALA A N 1
ATOM 620 C CA . ALA A 1 81 ? 3.769 5.008 13.073 1.00 86.94 81 ALA A CA 1
ATOM 621 C C . ALA A 1 81 ? 4.129 3.726 13.849 1.00 86.94 81 ALA A C 1
ATOM 623 O O . ALA A 1 81 ? 3.562 3.480 14.911 1.00 86.94 81 ALA A O 1
ATOM 624 N N . VAL A 1 82 ? 5.097 2.932 13.370 1.00 87.25 82 VAL A N 1
ATOM 625 C CA . VAL A 1 82 ? 5.518 1.689 14.049 1.00 87.25 82 VAL A CA 1
ATOM 626 C C . VAL A 1 82 ? 6.331 1.970 15.319 1.00 87.25 82 VAL A C 1
ATOM 628 O O . VAL A 1 82 ? 6.102 1.345 16.353 1.00 87.25 82 VAL A O 1
ATOM 631 N N . PHE A 1 83 ? 7.282 2.911 15.269 1.00 87.50 83 PHE A N 1
ATOM 632 C CA . PHE A 1 83 ? 8.138 3.254 16.414 1.00 87.50 83 PHE A CA 1
ATOM 633 C C . PHE A 1 83 ? 8.214 4.774 16.645 1.00 87.50 83 PHE A C 1
ATOM 635 O O . PHE A 1 83 ? 9.295 5.365 16.512 1.00 87.50 83 PHE A O 1
ATOM 642 N N . PRO A 1 84 ? 7.107 5.414 17.069 1.00 84.06 84 PRO A N 1
ATOM 643 C CA . PRO A 1 84 ? 6.993 6.876 17.128 1.00 84.06 84 PRO A CA 1
ATOM 644 C C . PRO A 1 84 ? 7.978 7.534 18.099 1.00 84.06 84 PRO A C 1
ATOM 646 O O . PRO A 1 84 ? 8.354 8.688 17.927 1.00 84.06 84 PRO A O 1
ATOM 649 N N . ARG A 1 85 ? 8.456 6.801 19.114 1.00 87.06 85 ARG A N 1
ATOM 650 C CA . ARG A 1 85 ? 9.445 7.313 20.077 1.00 87.06 85 ARG A CA 1
ATOM 651 C C . ARG A 1 85 ? 10.859 7.438 19.493 1.00 87.06 85 ARG A C 1
ATOM 653 O O . ARG A 1 85 ? 11.652 8.235 19.990 1.00 87.06 85 ARG A O 1
ATOM 660 N N . TYR A 1 86 ? 11.201 6.637 18.484 1.00 86.88 86 TYR A N 1
ATOM 661 C CA . TYR A 1 86 ? 12.578 6.514 17.983 1.00 86.88 86 TYR A CA 1
ATOM 662 C C . TYR A 1 86 ? 12.749 7.054 16.562 1.00 86.88 86 TYR A C 1
ATOM 664 O O . TYR A 1 86 ? 13.827 7.556 16.206 1.00 86.88 86 TYR A O 1
ATOM 672 N N . LEU A 1 87 ? 11.699 6.961 15.748 1.00 90.31 87 LEU A N 1
ATOM 673 C CA . LEU A 1 87 ? 11.743 7.228 14.320 1.00 90.31 87 LEU A CA 1
ATOM 674 C C . LEU A 1 87 ? 10.880 8.442 13.991 1.00 90.31 87 LEU A C 1
ATOM 676 O O . LEU A 1 87 ? 9.734 8.535 14.400 1.00 90.31 87 LEU A O 1
ATOM 680 N N . ASN A 1 88 ? 11.470 9.358 13.227 1.00 91.50 88 ASN A N 1
ATOM 681 C CA . ASN A 1 88 ? 10.785 10.484 12.600 1.00 91.50 88 ASN A CA 1
ATOM 682 C C . ASN A 1 88 ? 10.815 10.262 11.085 1.00 91.50 88 ASN A C 1
ATOM 684 O O . ASN A 1 88 ? 11.722 9.581 10.599 1.00 91.50 88 ASN A O 1
ATOM 688 N N . ILE A 1 89 ? 9.949 10.944 10.330 1.00 90.50 89 ILE A N 1
ATOM 689 C CA . ILE A 1 89 ? 9.852 10.807 8.862 1.00 90.50 89 ILE A CA 1
ATOM 690 C C . ILE A 1 89 ? 11.229 10.899 8.185 1.00 90.50 89 ILE A C 1
ATOM 692 O O . ILE A 1 89 ? 11.603 10.023 7.409 1.00 90.50 89 ILE A O 1
ATOM 696 N N . ARG A 1 90 ? 12.050 11.894 8.557 1.00 90.81 90 ARG A N 1
ATOM 697 C CA . ARG A 1 90 ? 13.415 12.057 8.016 1.00 90.81 90 ARG A CA 1
ATOM 698 C C . ARG A 1 90 ? 14.320 10.850 8.293 1.00 90.81 90 ARG A C 1
ATOM 700 O O . ARG A 1 90 ? 15.095 10.456 7.431 1.00 90.81 90 ARG A O 1
ATOM 707 N N . ARG A 1 91 ? 14.235 10.262 9.493 1.00 91.38 91 ARG A N 1
ATOM 708 C CA . ARG A 1 91 ? 15.006 9.060 9.859 1.00 91.38 91 ARG A CA 1
ATOM 709 C C . ARG A 1 91 ? 14.504 7.835 9.092 1.00 91.38 91 ARG A C 1
ATOM 711 O O . ARG A 1 91 ? 15.324 7.063 8.608 1.00 91.38 91 ARG A O 1
ATOM 718 N N . GLY A 1 92 ? 13.187 7.703 8.923 1.00 91.88 92 GLY A N 1
ATOM 719 C CA . GLY A 1 92 ? 12.571 6.654 8.106 1.00 91.88 92 GLY A CA 1
ATOM 720 C C . GLY A 1 92 ? 13.014 6.707 6.641 1.00 91.88 92 GLY A C 1
ATOM 721 O O . GLY A 1 92 ? 13.356 5.675 6.070 1.00 91.88 92 GLY A O 1
ATOM 722 N N . MET A 1 93 ? 13.127 7.906 6.056 1.00 92.62 93 MET A N 1
ATOM 723 C CA . MET A 1 93 ? 13.651 8.082 4.693 1.00 92.62 93 MET A CA 1
ATOM 724 C C . MET A 1 93 ? 15.091 7.565 4.551 1.00 92.62 93 MET A C 1
ATOM 726 O O . MET A 1 93 ? 15.399 6.889 3.573 1.00 92.62 93 MET A O 1
ATOM 730 N N . TYR A 1 94 ? 15.972 7.820 5.528 1.00 92.12 94 TYR A N 1
ATOM 731 C CA . TYR A 1 94 ? 17.333 7.269 5.496 1.00 92.12 94 TYR A CA 1
ATOM 732 C C . TYR A 1 94 ? 17.336 5.740 5.538 1.00 92.12 94 TYR A C 1
ATOM 734 O O . TYR A 1 94 ? 18.060 5.118 4.763 1.00 92.12 94 TYR A O 1
ATOM 742 N N . ILE A 1 95 ? 16.493 5.131 6.379 1.00 92.06 95 ILE A N 1
ATOM 743 C CA . ILE A 1 95 ? 16.331 3.669 6.422 1.00 92.06 95 ILE A CA 1
ATOM 744 C C . ILE A 1 95 ? 15.888 3.145 5.049 1.00 92.06 95 ILE A C 1
ATOM 746 O O . ILE A 1 95 ? 16.492 2.204 4.540 1.00 92.06 95 ILE A O 1
ATOM 750 N N . CYS A 1 96 ? 14.911 3.799 4.413 1.00 91.50 96 CYS A N 1
ATOM 751 C CA . CYS A 1 96 ? 14.436 3.449 3.072 1.00 91.50 96 CYS A CA 1
ATOM 752 C C . CYS A 1 96 ? 15.577 3.406 2.044 1.00 91.50 96 CYS A C 1
ATOM 754 O O . CYS A 1 96 ? 15.713 2.428 1.309 1.00 91.50 96 CYS A O 1
ATOM 756 N N . TYR A 1 97 ? 16.435 4.432 2.022 1.00 89.62 97 TYR A N 1
ATOM 757 C CA . TYR A 1 97 ? 17.573 4.495 1.103 1.00 89.62 97 TYR A CA 1
ATOM 758 C C . TYR A 1 97 ? 18.562 3.344 1.313 1.00 89.62 97 TYR A C 1
ATOM 760 O O . TYR A 1 97 ? 18.960 2.694 0.344 1.00 89.62 97 TYR A O 1
ATOM 768 N N . PHE A 1 98 ? 18.933 3.063 2.566 1.00 90.88 98 PHE A N 1
ATOM 769 C CA . PHE A 1 98 ? 19.855 1.969 2.875 1.00 90.88 98 PHE A CA 1
ATOM 770 C C . PHE A 1 98 ? 19.266 0.604 2.509 1.00 90.88 98 PHE A C 1
ATOM 772 O O . PHE A 1 98 ? 19.949 -0.212 1.887 1.00 90.88 98 PHE A O 1
ATOM 779 N N . THR A 1 99 ? 17.995 0.360 2.836 1.00 90.50 99 THR A N 1
ATOM 780 C CA . THR A 1 99 ? 17.314 -0.894 2.493 1.00 90.50 99 THR A CA 1
ATOM 781 C C . THR A 1 99 ? 17.169 -1.057 0.981 1.00 90.50 99 THR A C 1
ATOM 783 O O . THR A 1 99 ? 17.449 -2.135 0.464 1.00 90.50 99 THR A O 1
ATOM 786 N N . SER A 1 100 ? 16.804 0.003 0.256 1.00 87.62 100 SER A N 1
ATOM 787 C CA . SER A 1 100 ? 16.680 -0.021 -1.207 1.00 87.62 100 SER A CA 1
ATOM 788 C C . SER A 1 100 ? 17.998 -0.409 -1.885 1.00 87.62 100 SER A C 1
ATOM 790 O O . SER A 1 100 ? 18.017 -1.279 -2.756 1.00 87.62 100 SER A O 1
ATOM 792 N N . PHE A 1 101 ? 19.122 0.151 -1.426 1.00 86.62 101 PHE A N 1
ATOM 793 C CA . PHE A 1 101 ? 20.443 -0.222 -1.935 1.00 86.62 101 PHE A CA 1
ATOM 794 C C . PHE A 1 101 ? 20.781 -1.696 -1.653 1.00 86.62 101 PHE A C 1
ATOM 796 O O . PHE A 1 101 ? 21.290 -2.397 -2.529 1.00 86.62 101 PHE A O 1
ATOM 803 N N . LEU A 1 102 ? 20.447 -2.188 -0.455 1.00 90.62 102 LEU A N 1
ATOM 804 C CA . LEU A 1 102 ? 20.722 -3.563 -0.032 1.00 90.62 102 LEU A CA 1
ATOM 805 C C . LEU A 1 102 ? 19.902 -4.615 -0.798 1.00 90.62 102 LEU A C 1
ATOM 807 O O . LEU A 1 102 ? 20.345 -5.752 -0.944 1.00 90.62 102 LEU A O 1
ATOM 811 N N . LEU A 1 103 ? 18.727 -4.247 -1.314 1.00 86.75 103 LEU A N 1
ATOM 812 C CA . LEU A 1 103 ? 17.880 -5.135 -2.117 1.00 86.75 103 LEU A CA 1
ATOM 813 C C . LEU A 1 103 ? 18.403 -5.355 -3.547 1.00 86.75 103 LEU A C 1
ATOM 815 O O . LEU A 1 103 ? 17.844 -6.176 -4.273 1.00 86.75 103 LEU A O 1
ATOM 819 N N . PHE A 1 104 ? 19.482 -4.672 -3.948 1.00 86.88 104 PHE A N 1
ATOM 820 C CA . PHE A 1 104 ? 20.126 -4.822 -5.258 1.00 86.88 104 PHE A CA 1
ATOM 821 C C . PHE A 1 104 ? 19.120 -4.793 -6.431 1.00 86.88 104 PHE A C 1
ATOM 823 O O . PHE A 1 104 ? 19.044 -5.757 -7.206 1.00 86.88 104 PHE A O 1
ATOM 830 N N . PRO A 1 105 ? 18.345 -3.702 -6.601 1.00 78.69 105 PRO A N 1
ATOM 831 C CA . PRO A 1 105 ? 17.200 -3.654 -7.520 1.00 78.69 105 PRO A CA 1
ATOM 832 C C . PRO A 1 105 ? 17.569 -3.953 -8.982 1.00 78.69 105 PRO A C 1
ATOM 834 O O . PRO A 1 105 ? 16.759 -4.488 -9.739 1.00 78.69 105 PRO A O 1
ATOM 837 N N . TRP A 1 106 ? 18.821 -3.705 -9.377 1.00 82.19 106 TRP A N 1
ATOM 838 C CA . TRP A 1 106 ? 19.333 -4.019 -10.714 1.00 82.19 106 TRP A CA 1
ATOM 839 C C . TRP A 1 106 ? 19.306 -5.513 -11.059 1.00 82.19 106 TRP A C 1
ATOM 841 O O . TRP A 1 106 ? 19.268 -5.865 -12.236 1.00 82.19 106 TRP A O 1
ATOM 851 N N . LYS A 1 107 ? 19.280 -6.417 -10.071 1.00 80.88 107 LYS A N 1
ATOM 852 C CA . LYS A 1 107 ? 19.113 -7.853 -10.344 1.00 80.88 107 LYS A CA 1
ATOM 853 C C . LYS A 1 107 ? 17.722 -8.182 -10.890 1.00 80.88 107 LYS A C 1
ATOM 855 O O . LYS A 1 107 ? 17.605 -9.096 -11.702 1.00 80.88 107 LYS A O 1
ATOM 860 N N . ILE A 1 108 ? 16.696 -7.439 -10.473 1.00 77.88 108 ILE A N 1
ATOM 861 C CA . ILE A 1 108 ? 15.310 -7.633 -10.922 1.00 77.88 108 ILE A CA 1
ATOM 862 C C . ILE A 1 108 ? 15.126 -7.051 -12.331 1.00 77.88 108 ILE A C 1
ATOM 864 O O . ILE A 1 108 ? 14.487 -7.676 -13.172 1.00 77.88 108 ILE A O 1
ATOM 868 N N . LEU A 1 109 ? 15.760 -5.909 -12.617 1.00 78.06 109 LEU A N 1
ATOM 869 C CA . LEU A 1 109 ? 15.680 -5.220 -13.915 1.00 78.06 109 LEU A CA 1
ATOM 870 C C . LEU A 1 109 ? 16.450 -5.913 -15.051 1.00 78.06 109 LEU A C 1
ATOM 872 O O . LEU A 1 109 ? 16.299 -5.534 -16.207 1.00 78.06 109 LEU A O 1
ATOM 876 N N . LYS A 1 110 ? 17.252 -6.945 -14.754 1.00 77.19 110 LYS A N 1
ATOM 877 C CA . LYS A 1 110 ? 18.037 -7.673 -15.766 1.00 77.19 110 LYS A CA 1
ATOM 878 C C . LYS A 1 110 ? 17.164 -8.384 -16.813 1.00 77.19 110 LYS A C 1
ATOM 880 O O . LYS A 1 110 ? 17.642 -8.673 -17.905 1.00 77.19 110 LYS A O 1
ATOM 885 N N . SER A 1 111 ? 15.913 -8.713 -16.486 1.00 78.62 111 SER A N 1
ATOM 886 C CA . SER A 1 111 ? 14.985 -9.374 -17.406 1.00 78.62 111 SER A CA 1
ATOM 887 C C . SER A 1 111 ? 13.569 -8.852 -17.204 1.00 78.62 111 SER A C 1
ATOM 889 O O . SER A 1 111 ? 13.075 -8.818 -16.075 1.00 78.62 111 SER A O 1
ATOM 891 N N . SER A 1 112 ? 12.896 -8.527 -18.308 1.00 73.69 112 SER A N 1
ATOM 892 C CA . SER A 1 112 ? 11.482 -8.140 -18.324 1.00 73.69 112 SER A CA 1
ATOM 893 C C . SER A 1 112 ? 10.592 -9.209 -17.682 1.00 73.69 112 SER A C 1
ATOM 895 O O . SER A 1 112 ? 9.691 -8.892 -16.912 1.00 73.69 112 SER A O 1
ATOM 897 N N . THR A 1 113 ? 10.897 -10.493 -17.896 1.00 80.00 113 THR A N 1
ATOM 898 C CA . THR A 1 113 ? 10.160 -11.606 -17.281 1.00 80.00 113 THR A CA 1
ATOM 899 C C . THR A 1 113 ? 10.317 -11.628 -15.761 1.00 80.00 113 THR A C 1
ATOM 901 O O . THR A 1 113 ? 9.339 -11.808 -15.039 1.00 80.00 113 THR A O 1
ATOM 904 N N . THR A 1 114 ? 11.535 -11.427 -15.249 1.00 81.44 114 THR A N 1
ATOM 905 C CA . THR A 1 114 ? 11.785 -11.379 -13.798 1.00 81.44 114 THR A CA 1
ATOM 906 C C . THR A 1 114 ? 11.091 -10.181 -13.158 1.00 81.44 114 THR A C 1
ATOM 908 O O . THR A 1 114 ? 10.504 -10.314 -12.085 1.00 81.44 114 THR A O 1
ATOM 911 N N . PHE A 1 115 ? 11.105 -9.033 -13.835 1.00 82.25 115 PHE A N 1
ATOM 912 C CA . PHE A 1 115 ? 10.413 -7.831 -13.389 1.00 82.25 115 PHE A CA 1
ATOM 913 C C . PHE A 1 115 ? 8.891 -8.025 -13.321 1.00 82.25 115 PHE A C 1
ATOM 915 O O . PHE A 1 115 ? 8.281 -7.737 -12.292 1.00 82.25 115 PHE A O 1
ATOM 922 N N . LEU A 1 116 ? 8.281 -8.596 -14.365 1.00 82.75 116 LEU A N 1
ATOM 923 C CA . LEU A 1 116 ? 6.842 -8.882 -14.384 1.00 82.75 116 LEU A CA 1
ATOM 924 C C . LEU A 1 116 ? 6.437 -9.891 -13.305 1.00 82.75 116 LEU A C 1
ATOM 926 O O . LEU A 1 116 ? 5.427 -9.696 -12.632 1.00 82.75 116 LEU A O 1
ATOM 930 N N . ARG A 1 117 ? 7.248 -10.931 -13.075 1.00 84.81 117 ARG A N 1
ATOM 931 C CA . ARG A 1 117 ? 7.028 -11.879 -11.971 1.00 84.81 117 ARG A CA 1
ATOM 932 C C . ARG A 1 117 ? 7.070 -11.185 -10.611 1.00 84.81 117 ARG A C 1
ATOM 934 O O . ARG A 1 117 ? 6.235 -11.472 -9.760 1.00 84.81 117 ARG A O 1
ATOM 941 N N . PHE A 1 118 ? 8.007 -10.262 -10.402 1.00 85.12 118 PHE A N 1
ATOM 942 C CA . PHE A 1 118 ? 8.090 -9.496 -9.160 1.00 85.12 118 PHE A CA 1
ATOM 943 C C . PHE A 1 118 ? 6.844 -8.624 -8.939 1.00 85.12 118 PHE A C 1
ATOM 945 O O . PHE A 1 118 ? 6.233 -8.699 -7.873 1.00 85.12 118 PHE A O 1
ATOM 952 N N . LEU A 1 119 ? 6.426 -7.861 -9.956 1.00 85.69 119 LEU A N 1
ATOM 953 C CA . LEU A 1 119 ? 5.213 -7.036 -9.891 1.00 85.69 119 LEU A CA 1
ATOM 954 C C . LEU A 1 119 ? 3.966 -7.878 -9.626 1.00 85.69 119 LEU A C 1
ATOM 956 O O . LEU A 1 119 ? 3.164 -7.554 -8.754 1.00 85.69 119 LEU A O 1
ATOM 960 N N . GLY A 1 120 ? 3.833 -8.993 -10.338 1.00 84.81 120 GLY A N 1
ATOM 961 C CA . GLY A 1 120 ? 2.715 -9.900 -10.155 1.00 84.81 120 GLY A CA 1
ATOM 962 C C . GLY A 1 120 ? 2.686 -10.533 -8.762 1.00 84.81 120 GLY A C 1
ATOM 963 O O . GLY A 1 120 ? 1.612 -10.693 -8.194 1.00 84.81 120 GLY A O 1
ATOM 964 N N . GLY A 1 121 ? 3.849 -10.839 -8.180 1.00 87.00 121 GLY A N 1
ATOM 965 C CA . GLY A 1 121 ? 3.954 -11.289 -6.792 1.00 87.00 121 GLY A CA 1
ATOM 966 C C . GLY A 1 121 ? 3.505 -10.216 -5.798 1.00 87.00 121 GLY A C 1
ATOM 967 O O . GLY A 1 121 ? 2.722 -10.498 -4.896 1.00 87.00 121 GLY A O 1
ATOM 968 N N . TYR A 1 122 ? 3.942 -8.971 -5.994 1.00 88.62 122 TYR A N 1
ATOM 969 C CA . TYR A 1 122 ? 3.547 -7.830 -5.163 1.00 88.62 122 TYR A CA 1
ATOM 970 C C . TYR A 1 122 ? 2.026 -7.600 -5.163 1.00 88.62 122 TYR A C 1
ATOM 972 O O . TYR A 1 122 ? 1.417 -7.430 -4.103 1.00 88.62 122 TYR A O 1
ATOM 980 N N . SER A 1 123 ? 1.390 -7.675 -6.336 1.00 89.06 123 SER A N 1
ATOM 981 C CA . SER A 1 123 ? -0.058 -7.499 -6.490 1.00 89.06 123 SER A CA 1
ATOM 982 C C . SER A 1 123 ? -0.894 -8.495 -5.680 1.00 89.06 123 SER A C 1
ATOM 984 O O . SER A 1 123 ? -1.960 -8.121 -5.195 1.00 89.06 123 SER A O 1
ATOM 986 N N . ILE A 1 124 ? -0.416 -9.729 -5.480 1.00 90.12 124 ILE A N 1
ATOM 987 C CA . ILE A 1 124 ? -1.130 -10.771 -4.716 1.00 90.12 124 ILE A CA 1
ATOM 988 C C . ILE A 1 124 ? -1.293 -10.394 -3.246 1.00 90.12 124 ILE A C 1
ATOM 990 O O . ILE A 1 124 ? -2.290 -10.755 -2.629 1.00 90.12 124 ILE A O 1
ATOM 994 N N . PHE A 1 125 ? -0.319 -9.684 -2.678 1.00 91.94 125 PHE A N 1
ATOM 995 C CA . PHE A 1 125 ? -0.365 -9.256 -1.282 1.00 91.94 125 PHE A CA 1
ATOM 996 C C . PHE A 1 125 ? -1.061 -7.905 -1.130 1.00 91.94 125 PHE A C 1
ATOM 998 O O . PHE A 1 125 ? -1.792 -7.691 -0.167 1.00 91.94 125 PHE A O 1
ATOM 1005 N N . LEU A 1 126 ? -0.879 -6.989 -2.081 1.00 93.50 126 LEU A N 1
ATOM 1006 C CA . LEU A 1 126 ? -1.461 -5.656 -1.960 1.00 93.50 126 LEU A CA 1
ATOM 1007 C C . LEU A 1 126 ? -2.975 -5.640 -2.228 1.00 93.50 126 LEU A C 1
ATOM 1009 O O . LEU A 1 126 ? -3.705 -4.929 -1.536 1.00 93.50 126 LEU A O 1
ATOM 1013 N N . ALA A 1 127 ? -3.466 -6.439 -3.180 1.00 94.12 127 ALA A N 1
ATOM 1014 C CA . ALA A 1 127 ? -4.889 -6.464 -3.518 1.00 94.12 127 ALA A CA 1
ATOM 1015 C C . ALA A 1 127 ? -5.791 -6.866 -2.328 1.00 94.12 127 ALA A C 1
ATOM 1017 O O . ALA A 1 127 ? -6.733 -6.130 -2.021 1.00 94.12 127 ALA A O 1
ATOM 1018 N N . PRO A 1 128 ? -5.500 -7.943 -1.570 1.00 95.06 128 PRO A N 1
ATOM 1019 C CA . PRO A 1 128 ? -6.300 -8.297 -0.404 1.00 95.06 128 PRO A CA 1
ATOM 1020 C C . PRO A 1 128 ? -6.333 -7.203 0.670 1.00 95.06 128 PRO A C 1
ATOM 1022 O O . PRO A 1 128 ? -7.397 -6.968 1.243 1.00 95.06 128 PRO A O 1
ATOM 1025 N N . LEU A 1 129 ? -5.212 -6.510 0.918 1.00 95.25 129 LEU A N 1
ATOM 1026 C CA . LEU A 1 129 ? -5.156 -5.385 1.864 1.00 95.25 129 LEU A CA 1
ATOM 1027 C C . LEU A 1 129 ? -6.056 -4.234 1.414 1.00 95.25 129 LEU A C 1
ATOM 1029 O O . LEU A 1 129 ? -6.847 -3.726 2.205 1.00 95.25 129 LEU A O 1
ATOM 1033 N N . CYS A 1 130 ? -5.980 -3.873 0.132 1.00 96.00 130 CYS A N 1
ATOM 1034 C CA . CYS A 1 130 ? -6.820 -2.835 -0.451 1.00 96.00 130 CYS A CA 1
ATOM 1035 C C . CYS A 1 130 ? -8.315 -3.167 -0.298 1.00 96.00 130 CYS A C 1
ATOM 1037 O O . CYS A 1 130 ? -9.085 -2.327 0.168 1.00 96.00 130 CYS A O 1
ATOM 1039 N N . GLY A 1 131 ? -8.717 -4.408 -0.596 1.00 95.56 131 GLY A N 1
ATOM 1040 C CA . GLY A 1 131 ? -10.105 -4.849 -0.428 1.00 95.56 131 GLY A CA 1
ATOM 1041 C C . GLY A 1 131 ? -10.596 -4.773 1.023 1.00 95.56 131 GLY A C 1
ATOM 1042 O O . GLY A 1 131 ? -11.713 -4.309 1.268 1.00 95.56 131 GLY A O 1
ATOM 1043 N N . VAL A 1 132 ? -9.755 -5.136 2.000 1.00 96.25 132 VAL A N 1
ATOM 1044 C CA . VAL A 1 132 ? -10.083 -4.999 3.431 1.00 96.25 132 VAL A CA 1
ATOM 1045 C C . VAL A 1 132 ? -10.247 -3.528 3.814 1.00 96.25 132 VAL A C 1
ATOM 1047 O O . VAL A 1 132 ? -11.259 -3.185 4.419 1.00 96.25 132 VAL A O 1
ATOM 1050 N N . PHE A 1 133 ? -9.320 -2.648 3.423 1.00 94.88 133 PHE A N 1
ATOM 1051 C CA . PHE A 1 133 ? -9.387 -1.220 3.758 1.00 94.88 133 PHE A CA 1
ATOM 1052 C C . PHE A 1 133 ? -10.624 -0.532 3.183 1.00 94.88 133 PHE A C 1
ATOM 1054 O O . PHE A 1 133 ? -11.323 0.178 3.906 1.00 94.88 133 PHE A O 1
ATOM 1061 N N . ILE A 1 134 ? -10.934 -0.780 1.907 1.00 95.62 134 ILE A N 1
ATOM 1062 C CA . ILE A 1 134 ? -12.128 -0.221 1.263 1.00 95.62 134 ILE A CA 1
ATOM 1063 C C . ILE A 1 134 ? -13.387 -0.690 1.999 1.00 95.62 134 ILE A C 1
ATOM 1065 O O . ILE A 1 134 ? -14.279 0.106 2.286 1.00 95.62 134 ILE A O 1
ATOM 1069 N N . THR A 1 135 ? -13.457 -1.975 2.340 1.00 95.31 135 THR A N 1
ATOM 1070 C CA . THR A 1 135 ? -14.646 -2.551 2.982 1.00 95.31 135 THR A CA 1
ATOM 1071 C C . THR A 1 135 ? -14.809 -2.071 4.417 1.00 95.31 135 THR A C 1
ATOM 1073 O O . THR A 1 135 ? -15.927 -1.757 4.826 1.00 95.31 135 THR A O 1
ATOM 1076 N N . ASP A 1 136 ? -13.718 -1.989 5.180 1.00 93.88 136 ASP A N 1
ATOM 1077 C CA . ASP A 1 136 ? -13.755 -1.506 6.559 1.00 93.88 136 ASP A CA 1
ATOM 1078 C C . ASP A 1 136 ? -14.254 -0.065 6.617 1.00 93.88 136 ASP A C 1
ATOM 1080 O O . ASP A 1 136 ? -15.206 0.225 7.340 1.00 93.88 136 ASP A O 1
ATOM 1084 N N . TYR A 1 137 ? -13.688 0.811 5.785 1.00 93.06 137 TYR A N 1
ATOM 1085 C CA . TYR A 1 137 ? -14.043 2.223 5.782 1.00 93.06 137 TYR A CA 1
ATOM 1086 C C . TYR A 1 137 ? -15.443 2.479 5.213 1.00 93.06 137 TYR A C 1
ATOM 1088 O O . TYR A 1 137 ? -16.283 3.071 5.891 1.00 93.06 137 TYR A O 1
ATOM 1096 N N . TYR A 1 138 ? -15.724 2.010 3.991 1.00 92.94 138 TYR A N 1
ATOM 1097 C CA . TYR A 1 138 ? -16.964 2.363 3.296 1.00 92.94 138 TYR A CA 1
ATOM 1098 C C . TYR A 1 138 ? -18.164 1.521 3.737 1.00 92.94 138 TYR A C 1
ATOM 1100 O O . TYR A 1 138 ? -19.267 2.041 3.860 1.00 92.94 138 TYR A O 1
ATOM 1108 N N . VAL A 1 139 ? -17.991 0.220 3.974 1.00 92.19 139 VAL A N 1
ATOM 1109 C CA . VAL A 1 139 ? -19.135 -0.687 4.181 1.00 92.19 139 VAL A CA 1
ATOM 1110 C C . VAL A 1 139 ? -19.397 -0.935 5.660 1.00 92.19 139 VAL A C 1
ATOM 1112 O O . VAL A 1 139 ? -20.541 -0.858 6.105 1.00 92.19 139 VAL A O 1
ATOM 1115 N N . VAL A 1 140 ? -18.354 -1.260 6.425 1.00 91.12 140 VAL A N 1
ATOM 1116 C CA . VAL A 1 140 ? -18.507 -1.628 7.838 1.00 91.12 140 VAL A CA 1
ATOM 1117 C C . VAL A 1 140 ? -18.681 -0.382 8.698 1.00 91.12 140 VAL A C 1
ATOM 1119 O O . VAL A 1 140 ? -19.634 -0.309 9.469 1.00 91.12 140 VAL A O 1
ATOM 1122 N N . ARG A 1 141 ? -17.795 0.604 8.547 1.00 90.38 141 ARG A N 1
ATOM 1123 C CA . ARG A 1 141 ? -17.776 1.810 9.383 1.00 90.38 141 ARG A CA 1
ATOM 1124 C C . ARG A 1 141 ? -18.527 2.994 8.788 1.00 90.38 141 ARG A C 1
ATOM 1126 O O . ARG A 1 141 ? -18.817 3.924 9.527 1.00 90.38 141 ARG A O 1
ATOM 1133 N N . LYS A 1 142 ? -18.862 2.973 7.492 1.00 89.25 142 LYS A N 1
ATOM 1134 C CA . LYS A 1 142 ? -19.565 4.066 6.787 1.00 89.25 142 LYS A CA 1
ATOM 1135 C C . LYS A 1 142 ? -18.886 5.438 6.964 1.00 89.25 142 LYS A C 1
ATOM 1137 O O . LYS A 1 142 ? -19.546 6.438 7.229 1.00 89.25 142 LYS A O 1
ATOM 1142 N N . GLY A 1 143 ? -17.556 5.464 6.919 1.00 86.56 143 GLY A N 1
ATOM 1143 C CA . GLY A 1 143 ? -16.759 6.673 7.141 1.00 86.56 143 GLY A CA 1
ATOM 1144 C C . GLY A 1 143 ? -16.574 7.085 8.610 1.00 86.56 143 GLY A C 1
ATOM 1145 O O . GLY A 1 143 ? -15.815 8.010 8.884 1.00 86.56 143 GLY A O 1
ATOM 1146 N N . ASN A 1 144 ? -17.191 6.387 9.572 1.00 88.38 144 ASN A N 1
ATOM 1147 C CA . ASN A 1 144 ? -17.071 6.700 10.999 1.00 88.38 144 ASN A CA 1
ATOM 1148 C C . ASN A 1 144 ? -15.753 6.165 11.587 1.00 88.38 144 ASN A C 1
ATOM 1150 O O . ASN A 1 144 ? -15.601 4.962 11.826 1.00 88.38 144 ASN A O 1
ATOM 1154 N N . ILE A 1 145 ? -14.799 7.064 11.841 1.00 88.19 145 ILE A N 1
ATOM 1155 C CA . ILE A 1 145 ? -13.516 6.756 12.490 1.00 88.19 145 ILE A CA 1
ATOM 1156 C C . ILE A 1 145 ? -13.364 7.604 13.749 1.00 88.19 145 ILE A C 1
ATOM 1158 O O . ILE A 1 145 ? -13.547 8.815 13.705 1.00 88.19 145 ILE A O 1
ATOM 1162 N N . TRP A 1 146 ? -12.939 6.978 14.847 1.00 86.56 146 TRP A N 1
ATOM 1163 C CA . TRP A 1 146 ? -12.648 7.653 16.104 1.00 86.56 146 TRP A CA 1
ATOM 1164 C C . TRP A 1 146 ? -11.173 8.063 16.184 1.00 86.56 146 TRP A C 1
ATOM 1166 O O . TRP A 1 146 ? -10.314 7.266 16.555 1.00 86.56 146 TRP A O 1
ATOM 1176 N N . ALA A 1 147 ? -10.853 9.322 15.873 1.00 86.38 147 ALA A N 1
ATOM 1177 C CA . ALA A 1 147 ? -9.455 9.766 15.803 1.00 86.38 147 ALA A CA 1
ATOM 1178 C C . ALA A 1 147 ? -8.670 9.615 17.123 1.00 86.38 147 ALA A C 1
ATOM 1180 O O . ALA A 1 147 ? -7.529 9.159 17.106 1.00 86.38 147 ALA A O 1
ATOM 1181 N N . LYS A 1 148 ? -9.279 9.937 18.274 1.00 83.88 148 LYS A N 1
ATOM 1182 C CA . LYS A 1 148 ? -8.654 9.785 19.605 1.00 83.88 148 LYS A CA 1
ATOM 1183 C C . LYS A 1 148 ? -8.238 8.336 19.880 1.00 83.88 148 LYS A C 1
ATOM 1185 O O . LYS A 1 148 ? -7.114 8.079 20.315 1.00 83.88 148 LYS A O 1
ATOM 1190 N N . ASP A 1 149 ? -9.111 7.390 19.556 1.00 85.19 149 ASP A N 1
ATOM 1191 C CA . ASP A 1 149 ? -8.872 5.966 19.786 1.00 85.19 149 ASP A CA 1
ATOM 1192 C C . ASP A 1 149 ? -7.820 5.389 18.834 1.00 85.19 149 ASP A C 1
ATOM 1194 O O . ASP A 1 149 ? -7.121 4.446 19.201 1.00 85.19 149 ASP A O 1
ATOM 1198 N N . LEU A 1 150 ? -7.645 5.978 17.645 1.00 86.69 150 LEU A N 1
ATOM 1199 C CA . LEU A 1 150 ? -6.628 5.558 16.676 1.00 86.69 150 LEU A CA 1
ATOM 1200 C C . LEU A 1 150 ? -5.196 5.763 17.199 1.00 86.69 150 LEU A C 1
ATOM 1202 O O . LEU A 1 150 ? -4.300 4.987 16.874 1.00 86.69 150 LEU A O 1
ATOM 1206 N N . TYR A 1 151 ? -4.991 6.783 18.038 1.00 84.94 151 TYR A N 1
ATOM 1207 C CA . TYR A 1 151 ? -3.700 7.094 18.661 1.00 84.94 151 TYR A CA 1
ATOM 1208 C C . TYR A 1 151 ? -3.573 6.579 20.104 1.00 84.94 151 TYR A C 1
ATOM 1210 O O . TYR A 1 151 ? -2.572 6.861 20.764 1.00 84.94 151 TYR A O 1
ATOM 1218 N N . THR A 1 152 ? -4.554 5.815 20.599 1.00 86.19 152 THR A N 1
ATOM 1219 C CA . THR A 1 152 ? -4.599 5.343 21.991 1.00 86.19 152 THR A CA 1
ATOM 1220 C C . THR A 1 152 ? -4.337 3.830 22.076 1.00 86.19 152 THR A C 1
ATOM 1222 O O . THR A 1 152 ? -5.250 3.027 21.860 1.00 86.19 152 THR A O 1
ATOM 1225 N N . PRO A 1 153 ? -3.109 3.397 22.434 1.00 82.31 153 PRO A N 1
ATOM 1226 C CA . PRO A 1 153 ? -2.740 1.983 22.524 1.00 82.31 153 PRO A CA 1
ATOM 1227 C C . PRO A 1 153 ? -3.087 1.391 23.902 1.00 82.31 153 PRO A C 1
ATOM 1229 O O . PRO A 1 153 ? -2.217 0.867 24.599 1.00 82.31 153 PRO A O 1
ATOM 1232 N N . VAL A 1 154 ? -4.345 1.517 24.331 1.00 86.06 154 VAL A N 1
ATOM 1233 C CA . VAL A 1 154 ? -4.809 1.062 25.654 1.00 86.06 154 VAL A CA 1
ATOM 1234 C C . VAL A 1 154 ? -5.803 -0.095 25.497 1.00 86.06 154 VAL A C 1
ATOM 1236 O O . VAL A 1 154 ? -6.678 -0.021 24.631 1.00 86.06 154 VAL A O 1
ATOM 1239 N N . PRO A 1 155 ? -5.724 -1.155 26.331 1.00 83.81 155 PRO A N 1
ATOM 1240 C CA . PRO A 1 155 ? -6.730 -2.208 26.351 1.00 83.81 155 PRO A CA 1
ATOM 1241 C C . PRO A 1 155 ? -8.137 -1.646 26.562 1.00 83.81 155 PRO A C 1
ATOM 1243 O O . PRO A 1 155 ? -8.397 -0.977 27.558 1.00 83.81 155 PRO A O 1
ATOM 1246 N N . GLY A 1 156 ? -9.039 -1.935 25.625 1.00 78.94 156 GLY A N 1
ATOM 1247 C CA . GLY A 1 156 ? -10.418 -1.441 25.645 1.00 78.94 156 GLY A CA 1
ATOM 1248 C C . GLY A 1 156 ? -10.694 -0.258 24.714 1.00 78.94 156 GLY A C 1
ATOM 1249 O O . GLY A 1 156 ? -11.860 0.092 24.565 1.00 78.94 156 GLY A O 1
ATOM 1250 N N . SER A 1 157 ? -9.681 0.317 24.047 1.00 83.12 157 SER A N 1
ATOM 1251 C CA . SER A 1 157 ? -9.928 1.276 22.960 1.00 83.12 157 SER A CA 1
ATOM 1252 C C . SER A 1 157 ? -10.614 0.598 21.769 1.00 83.12 157 SER A C 1
ATOM 1254 O O . SER A 1 157 ? -10.449 -0.611 21.551 1.00 83.12 157 SER A O 1
ATOM 1256 N N . ALA A 1 158 ? -11.363 1.367 20.971 1.00 81.06 158 ALA A N 1
ATOM 1257 C CA . ALA A 1 158 ? -12.164 0.836 19.863 1.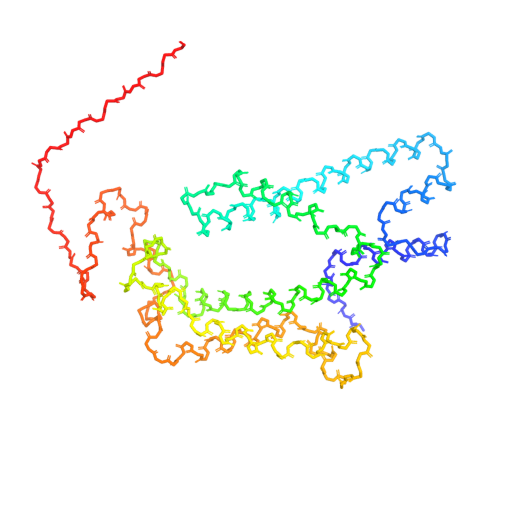00 81.06 158 ALA A CA 1
ATOM 1258 C C . ALA A 1 158 ? -11.352 -0.002 18.851 1.00 81.06 158 ALA A C 1
ATOM 1260 O O . ALA A 1 158 ? -11.882 -0.932 18.235 1.00 81.06 158 ALA A O 1
ATOM 1261 N N . TYR A 1 159 ? -10.055 0.292 18.706 1.00 86.31 159 TYR A N 1
ATOM 1262 C CA . TYR A 1 159 ? -9.146 -0.359 17.756 1.00 86.31 159 TYR A CA 1
ATOM 1263 C C . TYR A 1 159 ? -8.124 -1.303 18.409 1.00 86.31 159 TYR A C 1
ATOM 1265 O O . TYR A 1 159 ? -7.237 -1.811 17.722 1.00 86.31 159 TYR A O 1
ATOM 1273 N N . TRP A 1 160 ? -8.231 -1.574 19.716 1.00 83.81 160 TRP A N 1
ATOM 1274 C CA . TRP A 1 160 ? -7.297 -2.468 20.410 1.00 83.81 160 TRP A CA 1
ATOM 1275 C C . TRP A 1 160 ? -7.491 -3.945 20.043 1.00 83.81 160 TRP A C 1
ATOM 1277 O O . TRP A 1 160 ? -6.521 -4.692 19.961 1.00 83.81 160 TRP A O 1
ATOM 1287 N N . TYR A 1 161 ? -8.728 -4.395 19.809 1.00 86.69 161 TYR A N 1
ATOM 1288 C CA . TYR A 1 161 ? -9.045 -5.794 19.477 1.00 86.69 161 TYR A CA 1
ATOM 1289 C C . TYR A 1 161 ? -8.344 -6.815 20.410 1.00 86.69 161 TYR A C 1
ATOM 1291 O O . TYR A 1 161 ? -8.360 -6.663 21.632 1.00 86.69 161 TYR A O 1
ATOM 1299 N N . HIS A 1 162 ? -7.727 -7.864 19.848 1.00 83.12 162 HIS A N 1
ATOM 1300 C CA . HIS A 1 162 ? -6.895 -8.813 20.582 1.00 83.12 162 HIS A CA 1
ATOM 1301 C C . HIS A 1 162 ? -5.424 -8.399 20.455 1.00 83.12 162 HIS A C 1
ATOM 1303 O O . HIS A 1 162 ? -4.775 -8.709 19.456 1.00 83.12 162 HIS A O 1
ATOM 1309 N N . TYR A 1 163 ? -4.904 -7.690 21.463 1.00 83.44 163 TYR A N 1
ATOM 1310 C CA . TYR A 1 163 ? -3.504 -7.229 21.520 1.00 83.44 163 TYR A CA 1
ATOM 1311 C C . TYR A 1 163 ? -3.069 -6.387 20.303 1.00 83.44 163 TYR A C 1
ATOM 1313 O O . TYR A 1 163 ? -1.977 -6.559 19.767 1.00 83.44 163 TYR A O 1
ATOM 1321 N N . GLY A 1 164 ? -3.940 -5.498 19.832 1.00 82.00 164 GLY A N 1
ATOM 1322 C CA . GLY A 1 164 ? -3.711 -4.632 18.672 1.00 82.00 164 GLY A CA 1
ATOM 1323 C C . GLY A 1 164 ? -4.002 -5.289 17.321 1.00 82.00 164 GLY A C 1
ATOM 1324 O O . GLY A 1 164 ? -3.809 -4.656 16.288 1.00 82.00 164 GLY A O 1
ATOM 1325 N N . THR A 1 165 ? -4.460 -6.548 17.292 1.00 86.38 165 THR A N 1
ATOM 1326 C CA . THR A 1 165 ? -4.687 -7.291 16.043 1.00 86.38 165 THR A CA 1
ATOM 1327 C C . THR A 1 165 ? -6.145 -7.713 15.880 1.00 86.38 165 THR A C 1
ATOM 1329 O O . THR A 1 165 ? -6.737 -8.368 16.742 1.00 86.38 165 THR A O 1
ATOM 1332 N N . SER A 1 166 ? -6.721 -7.392 14.719 1.00 90.38 166 SER A N 1
ATOM 1333 C CA . SER A 1 166 ? -8.015 -7.926 14.291 1.00 90.38 166 SER A CA 1
ATOM 1334 C C . SER A 1 166 ? -7.824 -9.266 13.581 1.00 90.38 166 SER A C 1
ATOM 1336 O O . SER A 1 166 ? -7.323 -9.324 12.456 1.00 90.38 166 SER A O 1
ATOM 1338 N N . TRP A 1 167 ? -8.269 -10.356 14.213 1.00 91.62 167 TRP A N 1
ATOM 1339 C CA . TRP A 1 167 ? -8.235 -11.693 13.605 1.00 91.62 167 TRP A CA 1
ATOM 1340 C C . TRP A 1 167 ? -9.031 -11.750 12.293 1.00 91.62 167 TRP A C 1
ATOM 1342 O O . TRP A 1 167 ? -8.667 -12.495 11.389 1.00 91.62 167 TRP A O 1
ATOM 1352 N N . ARG A 1 168 ? -10.079 -10.924 12.161 1.00 92.31 168 ARG A N 1
ATOM 1353 C CA . ARG A 1 168 ? -10.924 -10.845 10.961 1.00 92.31 168 ARG A CA 1
ATOM 1354 C C . ARG A 1 168 ? -10.117 -10.372 9.754 1.00 92.31 168 ARG A C 1
ATOM 1356 O O . ARG A 1 168 ? -10.174 -11.016 8.712 1.00 92.31 168 ARG A O 1
ATOM 1363 N N . CYS A 1 169 ? -9.314 -9.316 9.927 1.00 92.25 169 CYS A N 1
ATOM 1364 C CA . CYS A 1 169 ? -8.422 -8.798 8.885 1.00 92.25 169 CYS A CA 1
ATOM 1365 C C . CYS A 1 169 ? -7.351 -9.824 8.498 1.00 92.25 169 CYS A C 1
ATOM 1367 O O . CYS A 1 169 ? -7.067 -10.018 7.319 1.00 92.25 169 CYS A O 1
ATOM 1369 N N . VAL A 1 170 ? -6.757 -10.490 9.494 1.00 94.38 170 VAL A N 1
ATOM 1370 C CA . VAL A 1 170 ? -5.705 -11.492 9.267 1.00 94.38 170 VAL A CA 1
ATOM 1371 C C . VAL A 1 170 ? -6.261 -12.681 8.488 1.00 94.38 170 VAL A C 1
ATOM 1373 O O . VAL A 1 170 ? -5.667 -13.094 7.496 1.00 94.38 170 VAL A O 1
ATOM 1376 N N . VAL A 1 171 ? -7.419 -13.209 8.890 1.00 95.06 171 VAL A N 1
ATOM 1377 C CA . VAL A 1 171 ? -8.049 -14.350 8.215 1.00 95.06 171 VAL A CA 1
ATOM 1378 C C . VAL A 1 171 ? -8.466 -13.983 6.792 1.00 95.06 171 VAL A C 1
ATOM 1380 O O . VAL A 1 171 ? -8.137 -14.727 5.870 1.00 95.06 171 VAL A O 1
ATOM 1383 N N . SER A 1 172 ? -9.125 -12.838 6.576 1.00 95.62 172 SER A N 1
ATOM 1384 C CA . SER A 1 172 ? -9.520 -12.415 5.224 1.00 95.62 172 SER A CA 1
ATOM 1385 C C . SER A 1 172 ? -8.307 -12.222 4.311 1.00 95.62 172 SER A C 1
ATOM 1387 O O . SER A 1 172 ? -8.336 -12.645 3.155 1.00 95.62 172 SER A O 1
ATOM 1389 N N . PHE A 1 173 ? -7.220 -11.644 4.830 1.00 95.62 173 PHE A N 1
ATOM 1390 C CA . PHE A 1 173 ? -5.965 -11.478 4.101 1.00 95.62 173 PHE A CA 1
ATOM 1391 C C . PHE A 1 173 ? -5.329 -12.828 3.741 1.00 95.62 173 PHE A C 1
ATOM 1393 O O . PHE A 1 173 ? -5.108 -13.106 2.563 1.00 95.62 173 PHE A O 1
ATOM 1400 N N . VAL A 1 174 ? -5.084 -13.691 4.733 1.00 96.06 174 VAL A N 1
ATOM 1401 C CA . VAL A 1 174 ? -4.385 -14.972 4.539 1.00 96.06 174 VAL A CA 1
ATOM 1402 C C . VAL A 1 174 ? -5.163 -15.892 3.601 1.00 96.06 174 VAL A C 1
ATOM 1404 O O . VAL A 1 174 ? -4.573 -16.443 2.675 1.00 96.06 174 VAL A O 1
ATOM 1407 N N . VAL A 1 175 ? -6.480 -16.028 3.786 1.00 95.75 175 VAL A N 1
ATOM 1408 C CA . VAL A 1 175 ? -7.316 -16.881 2.925 1.00 95.75 175 VAL A CA 1
ATOM 1409 C C . VAL A 1 175 ? -7.267 -16.404 1.474 1.00 95.75 175 VAL A C 1
ATOM 1411 O O . VAL A 1 175 ? -7.100 -17.215 0.565 1.00 95.75 175 VAL A O 1
ATOM 1414 N N . THR A 1 176 ? -7.343 -15.092 1.246 1.00 94.56 176 THR A N 1
ATOM 1415 C CA . THR A 1 176 ? -7.294 -14.537 -0.112 1.00 94.56 176 THR A CA 1
ATOM 1416 C C . THR A 1 176 ? -5.928 -14.752 -0.762 1.00 94.56 176 THR A C 1
ATOM 1418 O O . THR A 1 176 ? -5.857 -15.178 -1.913 1.00 94.56 176 THR A O 1
ATOM 1421 N N . VAL A 1 177 ? -4.835 -14.523 -0.027 1.00 93.56 177 VAL A N 1
ATOM 1422 C CA . VAL A 1 177 ? -3.476 -14.782 -0.524 1.00 93.56 177 VAL A CA 1
ATOM 1423 C C . VAL A 1 177 ? -3.315 -16.255 -0.904 1.00 93.56 177 VAL A C 1
ATOM 1425 O O . VAL A 1 177 ? -2.838 -16.551 -1.997 1.00 93.56 177 VAL A O 1
ATOM 1428 N N . VAL A 1 178 ? -3.774 -17.186 -0.061 1.00 93.00 178 VAL A N 1
ATOM 1429 C CA . VAL A 1 178 ? -3.708 -18.633 -0.336 1.00 93.00 178 VAL A CA 1
ATOM 1430 C C . VAL A 1 178 ? -4.451 -19.009 -1.622 1.00 93.00 178 VAL A C 1
ATOM 1432 O O . VAL A 1 178 ? -3.979 -19.873 -2.354 1.00 93.00 178 VAL A O 1
ATOM 1435 N N . ILE A 1 179 ? -5.564 -18.344 -1.943 1.00 90.62 179 ILE A N 1
ATOM 1436 C CA . ILE A 1 179 ? -6.309 -18.571 -3.193 1.00 90.62 179 ILE A CA 1
ATOM 1437 C C . ILE A 1 179 ? -5.539 -18.053 -4.421 1.00 90.62 179 ILE A C 1
ATOM 1439 O O . ILE A 1 179 ? -5.619 -18.644 -5.495 1.00 90.62 179 ILE A O 1
ATOM 1443 N N . LEU A 1 180 ? -4.782 -16.963 -4.289 1.00 89.19 180 LEU A N 1
ATOM 1444 C CA . LEU A 1 180 ? -4.064 -16.337 -5.406 1.00 89.19 180 LEU A CA 1
ATOM 1445 C C . LEU A 1 180 ? -2.684 -16.966 -5.683 1.00 89.19 180 LEU A C 1
ATOM 1447 O O . LEU A 1 180 ? -2.211 -16.946 -6.822 1.00 89.19 180 LEU A O 1
ATOM 1451 N N . VAL A 1 181 ? -2.042 -17.548 -4.666 1.00 90.00 181 VAL A N 1
ATOM 1452 C CA . VAL A 1 181 ? -0.699 -18.153 -4.761 1.00 90.00 181 VAL A CA 1
ATOM 1453 C C . VAL A 1 181 ? -0.580 -19.256 -5.830 1.00 90.00 181 VAL A C 1
ATOM 1455 O O . VAL A 1 181 ? 0.415 -19.236 -6.558 1.00 90.00 181 VAL A O 1
ATOM 1458 N N . PRO A 1 182 ? -1.535 -20.194 -6.006 1.00 87.56 182 PRO A N 1
ATOM 1459 C CA . PRO A 1 182 ? -1.428 -21.240 -7.026 1.00 87.56 182 PRO A CA 1
ATOM 1460 C C . PRO A 1 182 ? -1.246 -20.698 -8.448 1.00 87.56 182 PRO A C 1
ATOM 1462 O O . PRO A 1 182 ? -0.413 -21.193 -9.206 1.00 87.56 182 PRO A O 1
ATOM 1465 N N . GLY A 1 183 ? -1.968 -19.634 -8.808 1.00 82.81 183 GLY A N 1
ATOM 1466 C CA . GLY A 1 183 ? -1.835 -19.017 -10.127 1.00 82.81 183 GLY A CA 1
ATOM 1467 C C . GLY A 1 183 ? -0.490 -18.306 -10.325 1.00 82.81 183 GLY A C 1
ATOM 1468 O O . GLY A 1 183 ? 0.056 -18.302 -11.428 1.00 82.81 183 GLY A O 1
ATOM 1469 N N . PHE A 1 184 ? 0.102 -17.796 -9.243 1.00 84.50 184 PHE A N 1
ATOM 1470 C CA . PHE A 1 184 ? 1.459 -17.252 -9.254 1.00 84.50 184 PHE A CA 1
ATOM 1471 C C . PHE A 1 184 ? 2.535 -18.331 -9.362 1.00 84.50 184 PHE A C 1
ATOM 1473 O O . PHE A 1 184 ? 3.518 -18.139 -10.073 1.00 84.50 184 PHE A O 1
ATOM 1480 N N . ALA A 1 185 ? 2.339 -19.490 -8.729 1.00 84.69 185 ALA A N 1
ATOM 1481 C CA . ALA A 1 185 ? 3.244 -20.630 -8.867 1.00 84.69 185 ALA A CA 1
ATOM 1482 C C . ALA A 1 185 ? 3.369 -21.087 -10.334 1.00 84.69 185 ALA A C 1
ATOM 1484 O O . ALA A 1 185 ? 4.460 -21.448 -10.777 1.00 84.69 185 ALA A O 1
ATOM 1485 N N . GLY A 1 186 ? 2.294 -20.968 -11.123 1.00 81.88 186 GLY A N 1
ATOM 1486 C CA . GLY A 1 186 ? 2.318 -21.213 -12.570 1.00 81.88 186 GLY A CA 1
ATOM 1487 C C . GLY A 1 186 ? 3.327 -20.344 -13.336 1.00 81.88 186 GLY A C 1
ATOM 1488 O O . GLY A 1 186 ? 3.906 -20.795 -14.322 1.00 81.88 186 GLY A O 1
ATOM 1489 N N . GLN A 1 187 ? 3.644 -19.135 -12.852 1.00 79.56 187 GLN A N 1
ATOM 1490 C CA . GLN A 1 187 ? 4.644 -18.258 -13.480 1.00 79.56 187 GLN A CA 1
ATOM 1491 C C . GLN A 1 187 ? 6.074 -18.811 -13.397 1.00 79.56 187 GLN A C 1
ATOM 1493 O O . GLN A 1 187 ? 6.937 -18.387 -14.171 1.00 79.56 187 GLN A O 1
ATOM 1498 N N . PHE A 1 188 ? 6.336 -19.753 -12.488 1.00 81.94 188 PHE A N 1
ATOM 1499 C CA . PHE A 1 188 ? 7.638 -20.402 -12.309 1.00 81.94 188 PHE A CA 1
ATOM 1500 C C . PHE A 1 188 ? 7.787 -21.707 -13.106 1.00 81.94 188 PHE A C 1
ATOM 1502 O O . PHE A 1 188 ? 8.815 -22.366 -12.989 1.00 81.94 188 PHE A O 1
ATOM 1509 N N . GLY A 1 189 ? 6.810 -22.052 -13.955 1.00 76.44 189 GLY A N 1
ATOM 1510 C CA . GLY A 1 189 ? 6.863 -23.250 -14.799 1.00 76.44 189 GLY A CA 1
ATOM 1511 C C . GLY A 1 189 ? 6.305 -24.508 -14.134 1.00 76.44 189 GLY A C 1
ATOM 1512 O O . GLY A 1 189 ? 6.627 -25.613 -14.558 1.00 76.44 189 GLY A O 1
ATOM 1513 N N . HIS A 1 190 ? 5.485 -24.355 -13.092 1.00 81.75 190 HIS A N 1
ATOM 1514 C CA . HIS A 1 190 ? 4.715 -25.462 -12.534 1.00 81.75 190 HIS A CA 1
ATOM 1515 C C . HIS A 1 190 ? 3.433 -25.685 -13.342 1.00 81.75 190 HIS A C 1
ATOM 1517 O O . HIS A 1 190 ? 2.711 -24.729 -13.629 1.00 81.75 190 HIS A O 1
ATOM 1523 N N . ASP A 1 191 ? 3.127 -26.946 -13.655 1.00 77.31 191 ASP A N 1
ATOM 1524 C CA . ASP A 1 191 ? 1.883 -27.319 -14.329 1.00 77.31 191 ASP A CA 1
ATOM 1525 C C . ASP A 1 191 ? 0.683 -27.028 -13.423 1.00 77.31 191 ASP A C 1
ATOM 1527 O O . ASP A 1 191 ? 0.461 -27.689 -12.408 1.00 77.31 191 ASP A O 1
ATOM 1531 N N . MET A 1 192 ? -0.094 -26.013 -13.796 1.00 80.19 192 MET A N 1
ATOM 1532 C CA . MET A 1 192 ? -1.293 -25.584 -13.084 1.00 80.19 192 MET A CA 1
ATOM 1533 C C . MET A 1 192 ? -2.499 -25.667 -14.012 1.00 80.19 192 MET A C 1
ATOM 1535 O O . MET A 1 192 ? -2.407 -25.398 -15.210 1.00 80.19 192 MET A O 1
ATOM 1539 N N . ALA A 1 193 ? -3.660 -26.009 -13.454 1.00 84.06 193 ALA A N 1
ATOM 1540 C CA . ALA A 1 193 ? -4.902 -25.978 -14.216 1.00 84.06 193 ALA A CA 1
ATOM 1541 C C . ALA A 1 193 ? -5.169 -24.560 -14.757 1.00 84.06 193 ALA A C 1
ATOM 1543 O O . ALA A 1 193 ? -4.951 -23.569 -14.056 1.00 84.06 193 ALA A O 1
ATOM 1544 N N . ILE A 1 194 ? -5.713 -24.474 -15.975 1.00 82.56 194 ILE A N 1
ATOM 1545 C CA . ILE A 1 194 ? -5.991 -23.210 -16.686 1.00 82.56 194 ILE A CA 1
ATOM 1546 C C . ILE A 1 194 ? -6.803 -22.227 -15.824 1.00 82.56 194 ILE A C 1
ATOM 1548 O O . ILE A 1 194 ? -6.569 -21.021 -15.865 1.00 82.56 194 ILE A O 1
ATOM 1552 N N . GLY A 1 195 ? -7.710 -22.737 -14.983 1.00 83.19 195 GLY A N 1
ATOM 1553 C CA . GLY A 1 195 ? -8.499 -21.914 -14.063 1.00 83.19 195 GLY A CA 1
ATOM 1554 C C . GLY A 1 195 ? -7.649 -21.061 -13.113 1.00 83.19 195 GLY A C 1
ATOM 1555 O O . GLY A 1 195 ? -7.945 -19.884 -12.929 1.00 83.19 195 GLY A O 1
ATOM 1556 N N . TRP A 1 196 ? -6.553 -21.601 -12.572 1.00 83.12 196 TRP A N 1
ATOM 1557 C CA . TRP A 1 196 ? -5.665 -20.857 -11.670 1.00 83.12 196 TRP A CA 1
ATOM 1558 C C . TRP A 1 196 ? -4.890 -19.751 -12.390 1.00 83.12 196 TRP A C 1
ATOM 1560 O O . TRP A 1 196 ? -4.664 -18.686 -11.818 1.00 83.12 196 TRP A O 1
ATOM 1570 N N . LEU A 1 197 ? -4.538 -19.965 -13.660 1.00 80.44 197 LEU A N 1
ATOM 1571 C CA . LEU A 1 197 ? -3.896 -18.945 -14.493 1.00 80.44 197 LEU A CA 1
ATOM 1572 C C . LEU A 1 197 ? -4.850 -17.776 -14.780 1.00 80.44 197 LEU A C 1
ATOM 1574 O O . LEU A 1 197 ? -4.443 -16.618 -14.706 1.00 80.44 197 LEU A O 1
ATOM 1578 N N . HIS A 1 198 ? -6.130 -18.057 -15.041 1.00 84.06 198 HIS A N 1
ATOM 1579 C CA . HIS A 1 198 ? -7.146 -17.012 -15.216 1.00 84.06 198 HIS A CA 1
ATOM 1580 C C . HIS A 1 198 ? -7.417 -16.239 -13.921 1.00 84.06 198 HIS A C 1
ATOM 1582 O O . HIS A 1 198 ? -7.526 -15.013 -13.954 1.00 84.06 198 HIS A O 1
ATOM 1588 N N . ILE A 1 199 ? -7.471 -16.931 -12.777 1.00 82.62 199 ILE A N 1
ATOM 1589 C CA . ILE A 1 199 ? -7.601 -16.285 -11.463 1.00 82.62 199 ILE A CA 1
ATOM 1590 C C . ILE A 1 199 ? -6.438 -15.317 -11.232 1.00 82.62 199 ILE A C 1
ATOM 1592 O O . ILE A 1 199 ? -6.661 -14.193 -10.797 1.00 82.62 199 ILE A O 1
ATOM 1596 N N . TYR A 1 200 ? -5.213 -15.715 -11.578 1.00 81.12 200 TYR A N 1
ATOM 1597 C CA . TYR A 1 200 ? -4.044 -14.845 -11.472 1.00 81.12 200 TYR A CA 1
ATOM 1598 C C . TYR A 1 200 ? -4.089 -13.652 -12.435 1.00 81.12 200 TYR A C 1
ATOM 1600 O O . TYR A 1 200 ? -3.778 -12.535 -12.028 1.00 81.12 200 TYR A O 1
ATOM 1608 N N . SER A 1 201 ? -4.543 -13.849 -13.677 1.00 81.19 201 SER A N 1
ATOM 1609 C CA . SER A 1 201 ? -4.737 -12.755 -14.642 1.00 81.19 201 SER A CA 1
ATOM 1610 C C . SER A 1 201 ? -5.704 -11.682 -14.132 1.00 81.19 201 SER A C 1
ATOM 1612 O O . SER A 1 201 ? -5.539 -10.509 -14.453 1.00 81.19 201 SER A O 1
ATOM 1614 N N . LEU A 1 202 ? -6.709 -12.076 -13.349 1.00 84.56 202 LEU A N 1
ATOM 1615 C CA . LEU A 1 202 ? -7.663 -11.178 -12.696 1.00 84.56 202 LEU A CA 1
ATOM 1616 C C . LEU A 1 202 ? -7.311 -10.937 -11.219 1.00 84.56 202 LEU A C 1
ATOM 1618 O O . LEU A 1 202 ? -8.140 -10.434 -10.461 1.00 84.56 202 LEU A O 1
ATOM 1622 N N . GLY A 1 203 ? -6.093 -11.294 -10.802 1.00 85.44 203 GLY A N 1
ATOM 1623 C CA . GLY A 1 203 ? -5.724 -11.474 -9.400 1.00 85.44 203 GLY A CA 1
ATOM 1624 C C . GLY A 1 203 ? -5.874 -10.215 -8.558 1.00 85.44 203 GLY A C 1
ATOM 1625 O O . GLY A 1 203 ? -6.245 -10.312 -7.393 1.00 85.44 203 GLY A O 1
ATOM 1626 N N . TRP A 1 204 ? -5.671 -9.033 -9.147 1.00 89.31 204 TRP A N 1
ATOM 1627 C CA . TRP A 1 204 ? -5.914 -7.770 -8.452 1.00 89.31 204 TRP A CA 1
ATOM 1628 C C . TRP A 1 204 ? -7.397 -7.578 -8.115 1.00 89.31 204 TRP A C 1
ATOM 1630 O O . TRP A 1 204 ? -7.756 -7.380 -6.959 1.00 89.31 204 TRP A O 1
ATOM 1640 N N . VAL A 1 205 ? -8.274 -7.683 -9.116 1.00 92.38 205 VAL A N 1
ATOM 1641 C CA . VAL A 1 205 ? -9.717 -7.466 -8.939 1.00 92.38 205 VAL A CA 1
ATOM 1642 C C . VAL A 1 205 ? -10.316 -8.565 -8.068 1.00 92.38 205 VAL A C 1
ATOM 1644 O O . VAL A 1 205 ? -10.973 -8.265 -7.076 1.00 92.38 205 VAL A O 1
ATOM 1647 N N . LEU A 1 206 ? -10.034 -9.832 -8.384 1.00 91.50 206 LEU A N 1
ATOM 1648 C CA . LEU A 1 206 ? -10.513 -10.969 -7.600 1.00 91.50 206 LEU A CA 1
ATOM 1649 C C . LEU A 1 206 ? -9.957 -10.947 -6.176 1.00 91.50 206 LEU A C 1
ATOM 1651 O O . LEU A 1 206 ? -10.705 -11.212 -5.243 1.00 91.50 206 LEU A O 1
ATOM 1655 N N . GLY A 1 207 ? -8.685 -10.593 -5.992 1.00 92.69 207 GLY A N 1
ATOM 1656 C CA . GLY A 1 207 ? -8.074 -10.449 -4.674 1.00 92.69 207 GLY A CA 1
ATOM 1657 C C . GLY A 1 207 ? -8.785 -9.407 -3.820 1.00 92.69 207 GLY A C 1
ATOM 1658 O O . GLY A 1 207 ? -9.179 -9.710 -2.697 1.00 92.69 207 GLY A O 1
ATOM 1659 N N . CYS A 1 208 ? -9.025 -8.215 -4.371 1.00 94.88 208 CYS A N 1
ATOM 1660 C CA . CYS A 1 208 ? -9.802 -7.184 -3.689 1.00 94.88 208 CYS A CA 1
ATOM 1661 C C . CYS A 1 208 ? -11.219 -7.677 -3.364 1.00 94.88 208 CYS A C 1
ATOM 1663 O O . CYS A 1 208 ? -11.651 -7.583 -2.224 1.00 94.88 208 CYS A O 1
ATOM 1665 N N . THR A 1 209 ? -11.946 -8.241 -4.334 1.00 95.31 209 THR A N 1
ATOM 1666 C CA . THR A 1 209 ? -13.341 -8.662 -4.126 1.00 95.31 209 THR A CA 1
ATOM 1667 C C . THR A 1 209 ? -13.468 -9.802 -3.115 1.00 95.31 209 THR A C 1
ATOM 1669 O O . THR A 1 209 ? -14.336 -9.749 -2.244 1.00 95.31 209 THR A O 1
ATOM 1672 N N . ILE A 1 210 ? -12.610 -10.823 -3.194 1.00 94.94 210 ILE A N 1
ATOM 1673 C CA . ILE A 1 210 ? -12.627 -11.960 -2.266 1.00 94.94 210 ILE A CA 1
ATOM 1674 C C . ILE A 1 210 ? -12.312 -11.476 -0.849 1.00 94.94 210 ILE A C 1
ATOM 1676 O O . ILE A 1 210 ? -13.045 -11.824 0.079 1.00 94.94 210 ILE A O 1
ATOM 1680 N N . SER A 1 211 ? -11.283 -10.638 -0.670 1.00 96.31 211 SER A N 1
ATOM 1681 C CA . SER A 1 211 ? -10.941 -10.128 0.660 1.00 96.31 211 SER A CA 1
ATOM 1682 C C . SER A 1 211 ? -12.027 -9.209 1.218 1.00 96.31 211 SER A C 1
ATOM 1684 O O . SER A 1 211 ? -12.348 -9.325 2.400 1.00 96.31 211 SER A O 1
ATOM 1686 N N . SER A 1 212 ? -12.653 -8.375 0.379 1.00 96.00 212 SER A N 1
ATOM 1687 C CA . SER A 1 212 ? -13.795 -7.535 0.748 1.00 96.00 212 SER A CA 1
ATOM 1688 C C . SER A 1 212 ? -14.977 -8.362 1.252 1.00 96.00 212 SER A C 1
ATOM 1690 O O . SER A 1 212 ? -15.483 -8.123 2.348 1.00 96.00 212 SER A O 1
ATOM 1692 N N . VAL A 1 213 ? -15.405 -9.371 0.486 1.00 96.19 213 VAL A N 1
ATOM 1693 C CA . VAL A 1 213 ? -16.555 -10.217 0.846 1.00 96.19 213 VAL A CA 1
ATOM 1694 C C . VAL A 1 213 ? -16.260 -11.041 2.098 1.00 96.19 213 VAL A C 1
ATOM 1696 O O . VAL A 1 213 ? -17.109 -11.122 2.989 1.00 96.19 213 VAL A O 1
ATOM 1699 N N . LEU A 1 214 ? -15.061 -11.623 2.201 1.00 95.69 214 LEU A N 1
ATOM 1700 C CA . LEU A 1 214 ? -14.650 -12.380 3.384 1.00 95.69 214 LEU A CA 1
ATOM 1701 C C . LEU A 1 214 ? -14.607 -11.491 4.624 1.00 95.69 214 LEU A C 1
ATOM 1703 O O . LEU A 1 214 ? -15.179 -11.857 5.648 1.00 95.69 214 LEU A O 1
ATOM 1707 N N . TYR A 1 215 ? -13.977 -10.318 4.534 1.00 95.81 215 TYR A N 1
ATOM 1708 C CA . TYR A 1 215 ? -13.896 -9.384 5.651 1.00 95.81 215 TYR A CA 1
ATOM 1709 C C . TYR A 1 215 ? -15.286 -8.945 6.112 1.00 95.81 215 TYR A C 1
ATOM 1711 O O . TYR A 1 215 ? -15.616 -9.089 7.288 1.00 95.81 215 TYR A O 1
ATOM 1719 N N . TRP A 1 216 ? -16.140 -8.514 5.179 1.00 94.50 216 TRP A N 1
ATOM 1720 C CA . TRP A 1 216 ? -17.518 -8.137 5.481 1.00 94.50 216 TRP A CA 1
ATOM 1721 C C . TRP A 1 216 ? -18.291 -9.268 6.166 1.00 94.50 216 TRP A C 1
ATOM 1723 O O . TRP A 1 216 ? -18.960 -9.026 7.170 1.00 94.50 216 TRP A O 1
ATOM 1733 N N . SER A 1 217 ? -18.156 -10.504 5.673 1.00 93.75 217 SER A N 1
ATOM 1734 C CA . SER A 1 217 ? -18.815 -11.683 6.249 1.00 93.75 217 SER A CA 1
ATOM 1735 C C . SER A 1 217 ? -18.330 -11.966 7.675 1.00 93.75 217 SER A C 1
ATOM 1737 O O . SER A 1 217 ? -19.138 -12.216 8.567 1.00 93.75 217 SER A O 1
ATOM 1739 N N . LEU A 1 218 ? -17.021 -11.866 7.926 1.00 92.62 218 LEU A N 1
ATOM 1740 C CA . LEU A 1 218 ? -16.437 -12.043 9.260 1.00 92.62 218 LEU A CA 1
ATOM 1741 C C . LEU A 1 218 ? -16.830 -10.919 10.232 1.00 92.62 218 LEU A C 1
ATOM 1743 O O . LEU A 1 218 ? -16.957 -11.158 11.434 1.00 92.62 218 LEU A O 1
ATOM 1747 N N . CYS A 1 219 ? -17.058 -9.704 9.734 1.00 89.94 219 CYS A N 1
ATOM 1748 C CA . CYS A 1 219 ? -17.579 -8.587 10.524 1.00 89.94 219 CYS A CA 1
ATOM 1749 C C . CYS A 1 219 ? -19.056 -8.754 10.914 1.00 89.94 219 CYS A C 1
ATOM 1751 O O . CYS A 1 219 ? -19.504 -8.084 11.841 1.00 89.94 219 CYS A O 1
ATOM 1753 N N . GLN A 1 220 ? -19.814 -9.644 10.259 1.00 86.88 220 GLN A N 1
ATOM 1754 C CA . GLN A 1 220 ? -21.162 -10.015 10.713 1.00 86.88 220 GLN A CA 1
ATOM 1755 C C . GLN A 1 220 ? -21.144 -10.949 11.929 1.00 86.88 220 GLN A C 1
ATOM 1757 O O . GLN A 1 220 ? -22.158 -11.093 12.608 1.00 86.88 220 GLN A O 1
ATOM 1762 N N . LEU A 1 221 ? -20.007 -11.592 12.209 1.00 86.00 221 LEU A N 1
ATOM 1763 C CA . LEU A 1 221 ? -19.865 -12.523 13.321 1.00 86.00 221 LEU A CA 1
ATOM 1764 C C . LEU A 1 221 ? -19.434 -11.770 14.588 1.00 86.00 221 LEU A C 1
ATOM 1766 O O . LEU A 1 221 ? -18.279 -11.351 14.720 1.00 86.00 221 LEU A O 1
ATOM 1770 N N . GLY A 1 222 ? -20.363 -11.648 15.538 1.00 79.56 222 GLY A N 1
ATOM 1771 C CA . GLY A 1 222 ? -20.164 -11.007 16.843 1.00 79.56 222 GLY A CA 1
ATOM 1772 C C . GLY A 1 222 ? -20.362 -9.487 16.834 1.00 79.56 222 GLY A C 1
ATOM 1773 O O . GLY A 1 222 ? -20.755 -8.902 15.828 1.00 79.56 222 GLY A O 1
ATOM 1774 N N . ASP A 1 223 ? -20.054 -8.843 17.961 1.00 76.69 223 ASP A N 1
ATOM 1775 C CA . ASP A 1 223 ? -20.284 -7.407 18.185 1.00 76.69 223 ASP A CA 1
ATOM 1776 C C . ASP A 1 223 ? -19.154 -6.521 17.630 1.00 76.69 223 ASP A C 1
ATOM 1778 O O . ASP A 1 223 ? -18.557 -5.709 18.336 1.00 76.69 223 ASP A O 1
ATOM 1782 N N . PHE A 1 224 ? -18.800 -6.707 16.357 1.00 80.38 224 PHE A N 1
ATOM 1783 C CA . PHE A 1 224 ? -17.769 -5.895 15.710 1.00 80.38 224 PHE A CA 1
ATOM 1784 C C . PHE A 1 224 ? -18.343 -4.602 15.129 1.00 80.38 224 PHE A C 1
ATOM 1786 O O . PHE A 1 224 ? -19.256 -4.642 14.301 1.00 80.38 224 PHE A O 1
ATOM 1793 N N . ALA A 1 225 ? -17.749 -3.469 15.516 1.00 77.56 225 ALA A N 1
ATOM 1794 C CA . ALA A 1 225 ? -18.104 -2.130 15.040 1.00 77.56 225 ALA A CA 1
ATOM 1795 C C . ALA A 1 225 ? -19.615 -1.822 15.150 1.00 77.56 225 ALA A C 1
ATOM 1797 O O . ALA A 1 225 ? -20.217 -1.192 14.281 1.00 77.56 225 ALA A O 1
ATOM 1798 N N . THR A 1 226 ? -20.276 -2.336 16.192 1.00 77.00 226 THR A N 1
ATOM 1799 C CA . THR A 1 226 ? -21.739 -2.265 16.328 1.00 77.00 226 THR A CA 1
ATOM 1800 C C . THR A 1 226 ? -22.247 -0.827 16.444 1.00 77.00 226 THR A C 1
ATOM 1802 O O . THR A 1 226 ? -23.369 -0.546 16.023 1.00 77.00 226 THR A O 1
ATOM 1805 N N . GLN A 1 227 ? -21.446 0.082 17.005 1.00 79.25 227 GLN A N 1
ATOM 1806 C CA . GLN A 1 227 ? -21.798 1.497 17.124 1.00 79.25 227 GLN A CA 1
ATOM 1807 C C . GLN A 1 227 ? -21.705 2.192 15.763 1.00 79.25 227 GLN A C 1
ATOM 1809 O O . GLN A 1 227 ? -22.691 2.751 15.290 1.00 79.25 227 GLN A O 1
ATOM 1814 N N . GLU A 1 228 ? -20.573 2.050 15.078 1.00 83.00 228 GLU A N 1
ATOM 1815 C CA . GLU A 1 228 ? -20.301 2.659 13.773 1.00 83.00 228 GLU A CA 1
ATOM 1816 C C . GLU A 1 228 ? -21.252 2.136 12.689 1.00 83.00 228 GLU A C 1
ATOM 1818 O O . GLU A 1 228 ? -21.662 2.863 11.789 1.00 83.00 228 GLU A O 1
ATOM 1823 N N . ARG A 1 229 ? -21.677 0.873 12.798 1.00 81.94 229 ARG A N 1
ATOM 1824 C CA . ARG A 1 229 ? -22.663 0.282 11.887 1.00 81.94 229 ARG A CA 1
ATOM 1825 C C . ARG A 1 229 ? -24.065 0.868 12.054 1.00 81.94 229 ARG A C 1
ATOM 1827 O O . ARG A 1 229 ? -24.816 0.901 11.073 1.00 81.94 229 ARG A O 1
ATOM 1834 N N . LYS A 1 230 ? -24.432 1.284 13.272 1.00 84.94 230 LYS A N 1
ATOM 1835 C CA . LYS A 1 230 ? -25.730 1.910 13.584 1.00 84.94 230 LYS A CA 1
ATOM 1836 C C . LYS A 1 230 ? -25.771 3.385 13.190 1.00 84.94 230 LYS A C 1
ATOM 1838 O O . LYS A 1 230 ? -26.853 3.877 12.892 1.00 84.94 230 LYS A O 1
ATOM 1843 N N . MET A 1 231 ? -24.616 4.040 13.163 1.00 85.81 231 MET A N 1
ATOM 1844 C CA . MET A 1 231 ? -24.472 5.432 12.751 1.00 85.81 231 MET A CA 1
ATOM 1845 C C . MET A 1 231 ? -24.789 5.639 11.260 1.00 85.81 231 MET A C 1
ATOM 1847 O O . MET A 1 231 ? -24.758 4.707 10.434 1.00 85.81 231 MET A O 1
ATOM 1851 N N . GLY A 1 232 ? -25.122 6.887 10.934 1.00 86.88 232 GLY A N 1
ATOM 1852 C CA . GLY A 1 232 ? -25.177 7.409 9.575 1.00 86.88 232 GLY A CA 1
ATOM 1853 C C . GLY A 1 232 ? -23.796 7.472 8.918 1.00 86.88 232 GLY A C 1
ATOM 1854 O O . GLY A 1 232 ? -22.791 7.051 9.488 1.00 86.88 232 GLY A O 1
ATOM 1855 N N . TRP A 1 233 ? -23.744 7.964 7.681 1.00 86.38 233 TRP A N 1
ATOM 1856 C CA . TRP A 1 233 ? -22.472 8.199 6.994 1.00 86.38 233 TRP A CA 1
ATOM 1857 C C . TRP A 1 233 ? -21.726 9.364 7.657 1.00 86.38 233 TRP A C 1
ATOM 1859 O O . TRP A 1 233 ? -22.301 10.442 7.758 1.00 86.38 233 TRP A O 1
ATOM 1869 N N . GLU A 1 234 ? -20.482 9.141 8.093 1.00 83.31 234 GLU A N 1
ATOM 1870 C CA . GLU A 1 234 ? -19.595 10.154 8.707 1.00 83.31 234 GLU A CA 1
ATOM 1871 C C . GLU A 1 234 ? -20.147 10.899 9.946 1.00 83.31 234 GLU A C 1
ATOM 1873 O O . GLU A 1 234 ? -19.597 11.914 10.360 1.00 83.31 234 GLU A O 1
ATOM 1878 N N . GLU A 1 235 ? -21.170 10.372 10.619 1.00 84.38 235 GLU A N 1
ATOM 1879 C CA . GLU A 1 235 ? -21.775 10.972 11.821 1.00 84.38 235 GLU A CA 1
ATOM 1880 C C . GLU A 1 235 ? -20.796 11.113 13.005 1.00 84.38 235 GLU A C 1
ATOM 1882 O O . GLU A 1 235 ? -20.902 12.039 13.811 1.00 84.38 235 GLU A O 1
ATOM 1887 N N . ALA A 1 236 ? -19.804 10.225 13.113 1.00 81.62 236 ALA A N 1
ATOM 1888 C CA . ALA A 1 236 ? -18.783 10.303 14.156 1.00 81.62 236 ALA A CA 1
ATOM 1889 C C . ALA A 1 236 ? -17.973 11.608 14.084 1.00 81.62 236 ALA A C 1
ATOM 1891 O O . ALA A 1 236 ? -17.523 12.101 15.116 1.00 81.62 236 ALA A O 1
ATOM 1892 N N . TYR A 1 237 ? -17.816 12.199 12.896 1.00 75.69 237 TYR A N 1
ATOM 1893 C CA . TYR A 1 237 ? -17.110 13.469 12.732 1.00 75.69 237 TYR A CA 1
ATOM 1894 C C . TYR A 1 237 ? -17.773 14.600 13.530 1.00 75.69 237 TYR A C 1
ATOM 1896 O O . TYR A 1 237 ? -17.091 15.326 14.261 1.00 75.69 237 TYR A O 1
ATOM 1904 N N . ASP A 1 238 ? -19.100 14.702 13.441 1.00 75.88 238 ASP A N 1
ATOM 1905 C CA . ASP A 1 238 ? -19.882 15.726 14.136 1.00 75.88 238 ASP A CA 1
ATOM 1906 C C . ASP A 1 238 ? -19.834 15.524 15.655 1.00 75.88 238 ASP A C 1
ATOM 1908 O O . ASP A 1 238 ? -19.711 16.483 16.417 1.00 75.88 238 ASP A O 1
ATOM 1912 N N . GLN A 1 239 ? -19.859 14.266 16.105 1.00 73.00 239 GLN A N 1
ATOM 1913 C CA . GLN A 1 239 ? -19.804 13.920 17.528 1.00 73.00 239 GLN A CA 1
ATOM 1914 C C . GLN A 1 239 ? -18.432 14.178 18.156 1.00 73.00 239 GLN A C 1
ATOM 1916 O O . GLN A 1 239 ? -18.342 14.509 19.336 1.00 73.00 239 GLN A O 1
ATOM 1921 N N . GLN A 1 240 ? -17.353 14.021 17.388 1.00 70.88 240 GLN A N 1
ATOM 1922 C CA . GLN A 1 240 ? -15.997 14.197 17.900 1.00 70.88 240 GLN A CA 1
ATOM 1923 C C . GLN A 1 240 ? -15.566 15.656 18.029 1.00 70.88 240 GLN A C 1
ATOM 1925 O O . GLN A 1 240 ? -14.498 15.897 18.591 1.00 70.88 240 GLN A O 1
ATOM 1930 N N . ALA A 1 241 ? -16.345 16.616 17.511 1.00 64.69 241 AL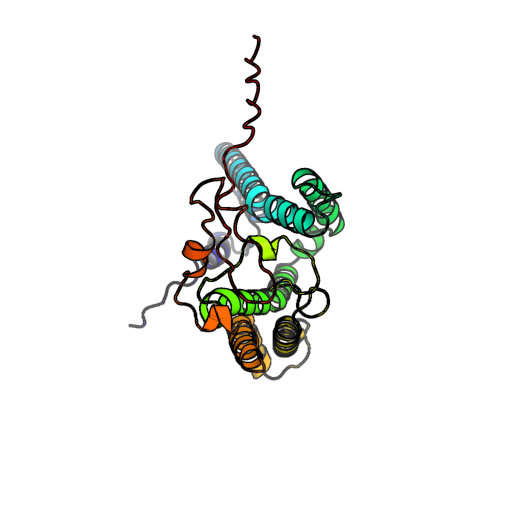A A N 1
ATOM 1931 C CA . ALA A 1 241 ? -16.031 18.043 17.596 1.00 64.69 241 ALA A CA 1
ATOM 1932 C C . ALA A 1 241 ? -14.569 18.361 17.205 1.00 64.69 241 ALA A C 1
ATOM 1934 O O . ALA A 1 241 ? -13.986 19.319 17.706 1.00 64.69 241 ALA A O 1
ATOM 1935 N N . MET A 1 242 ? -13.966 17.582 16.291 1.00 57.72 242 MET A N 1
ATOM 1936 C CA . MET A 1 242 ? -12.529 17.641 15.957 1.00 57.72 242 MET A CA 1
ATOM 1937 C C . MET A 1 242 ? -12.067 19.034 15.494 1.00 57.72 242 MET A C 1
ATOM 1939 O O . MET A 1 242 ? -10.880 19.346 15.561 1.00 57.72 242 MET A O 1
ATOM 1943 N N . PHE A 1 243 ? -13.009 19.887 15.077 1.00 55.28 243 PHE A N 1
ATOM 1944 C CA . PHE A 1 243 ? -12.786 21.295 14.740 1.00 55.28 243 PHE A CA 1
ATOM 1945 C C . PHE A 1 243 ? -13.695 22.277 15.499 1.00 55.28 243 PHE A C 1
ATOM 1947 O O . PHE A 1 243 ? -13.620 23.485 15.270 1.00 55.28 243 PHE A O 1
ATOM 1954 N N . ALA A 1 244 ? -14.548 21.796 16.407 1.00 52.84 244 ALA A N 1
ATOM 1955 C CA . ALA A 1 244 ? -15.417 22.641 17.212 1.00 52.84 244 ALA A CA 1
ATOM 1956 C C . ALA A 1 244 ? -14.750 22.929 18.565 1.00 52.84 244 ALA A C 1
ATOM 1958 O O . ALA A 1 244 ? -14.873 22.168 19.511 1.00 52.84 244 ALA A O 1
ATOM 1959 N N . ASN A 1 245 ? -14.078 24.082 18.621 1.00 43.94 245 ASN A N 1
ATOM 1960 C CA . ASN A 1 245 ? -13.529 24.761 19.800 1.00 43.94 245 ASN A CA 1
ATOM 1961 C C . ASN A 1 245 ? -12.450 23.983 20.605 1.00 43.94 245 ASN A C 1
ATOM 1963 O O . ASN A 1 245 ? -12.743 22.938 21.182 1.00 43.94 245 ASN A O 1
ATOM 1967 N N . PRO A 1 246 ? -11.218 24.516 20.767 1.00 49.12 246 PRO A N 1
ATOM 1968 C CA . PRO A 1 246 ? -10.127 23.838 21.487 1.00 49.12 246 PRO A CA 1
ATOM 1969 C C . PRO A 1 246 ? -10.446 23.415 22.932 1.00 49.12 246 PRO A C 1
ATOM 1971 O O . PRO A 1 246 ? -9.743 22.575 23.476 1.00 49.12 246 PRO A O 1
ATOM 1974 N N . GLY A 1 247 ? -11.486 23.985 23.554 1.00 44.19 247 GLY A N 1
ATOM 1975 C CA . GLY A 1 247 ? -11.939 23.635 24.905 1.00 44.19 247 GLY A CA 1
ATOM 1976 C C . GLY A 1 247 ? -12.963 22.494 24.990 1.00 44.19 247 GLY A C 1
ATOM 1977 O O . GLY A 1 247 ? -13.235 22.025 26.087 1.00 44.19 247 GLY A O 1
ATOM 1978 N N . ALA A 1 248 ? -13.539 22.030 23.873 1.00 42.75 248 ALA A N 1
ATOM 1979 C CA . ALA A 1 248 ? -14.507 20.925 23.882 1.00 42.75 248 ALA A CA 1
ATOM 1980 C C . ALA A 1 248 ? -13.834 19.542 23.818 1.00 42.75 248 ALA A C 1
ATOM 1982 O O . ALA A 1 248 ? -14.405 18.551 24.271 1.00 42.75 248 ALA A O 1
ATOM 1983 N N . ALA A 1 249 ? -12.599 19.476 23.307 1.00 42.88 249 ALA A N 1
ATOM 1984 C CA . ALA A 1 249 ? -11.826 18.237 23.208 1.00 42.88 249 ALA A CA 1
ATOM 1985 C C . ALA A 1 249 ? -11.491 17.617 24.582 1.00 42.88 249 ALA A C 1
ATOM 1987 O O . ALA A 1 249 ? -11.347 16.396 24.682 1.00 42.88 249 ALA A O 1
ATOM 1988 N N . ASP A 1 250 ? -11.425 18.439 25.635 1.00 41.19 250 ASP A N 1
ATOM 1989 C CA . ASP A 1 250 ? -11.179 17.999 27.015 1.00 41.19 250 ASP A CA 1
ATOM 1990 C C . ASP A 1 250 ? -12.447 17.506 27.739 1.00 41.19 250 ASP A C 1
ATOM 1992 O O . ASP A 1 250 ? -12.342 16.857 28.777 1.00 41.19 250 ASP A O 1
ATOM 1996 N N . ALA A 1 251 ? -13.650 17.754 27.204 1.00 40.50 251 ALA A N 1
ATOM 1997 C CA . ALA A 1 251 ? -14.910 17.434 27.886 1.00 40.50 251 ALA A CA 1
ATOM 1998 C C . ALA A 1 251 ? -15.447 16.015 27.605 1.00 40.50 251 ALA A C 1
ATOM 2000 O O . ALA A 1 251 ? -16.370 15.562 28.279 1.00 40.50 251 ALA A O 1
ATOM 2001 N N . ALA A 1 252 ? -14.885 15.296 26.628 1.00 39.97 252 ALA A N 1
ATOM 2002 C CA . ALA A 1 252 ? -15.308 13.938 26.288 1.00 39.97 252 ALA A CA 1
ATOM 2003 C C . ALA A 1 252 ? -14.422 12.887 26.986 1.00 39.97 252 ALA A C 1
ATOM 2005 O O . ALA A 1 252 ? -13.510 12.294 26.389 1.00 39.97 252 ALA A O 1
ATOM 2006 N N . GLU A 1 253 ? -14.697 12.648 28.270 1.00 36.31 253 GLU A N 1
ATOM 2007 C CA . GLU A 1 253 ? -14.231 11.452 28.975 1.00 36.31 253 GLU A CA 1
ATOM 2008 C C . GLU A 1 253 ? -15.186 10.280 28.713 1.00 36.31 253 GLU A C 1
ATOM 2010 O O . GLU A 1 253 ? -16.353 10.278 29.103 1.00 36.31 253 GLU A O 1
ATOM 2015 N N . PHE A 1 254 ? -14.668 9.253 28.040 1.00 36.50 254 PHE A N 1
ATOM 2016 C CA . PHE A 1 254 ? -15.361 7.988 27.832 1.00 36.50 254 PHE A CA 1
ATOM 2017 C C . PHE A 1 254 ? -15.180 7.117 29.080 1.00 36.50 254 PHE A C 1
ATOM 2019 O O . PHE A 1 254 ? -14.151 6.463 29.251 1.00 36.50 254 PHE A O 1
ATOM 2026 N N . SER A 1 255 ? -16.184 7.097 29.955 1.00 28.84 255 SER A N 1
ATOM 2027 C CA . SER A 1 255 ? -16.269 6.139 31.058 1.00 28.84 255 SER A CA 1
ATOM 2028 C C . SER A 1 255 ? -17.502 5.256 30.878 1.00 28.84 255 SER A C 1
ATOM 2030 O O . SER A 1 255 ? -18.622 5.742 30.757 1.00 28.84 255 SER A O 1
ATOM 2032 N N . ASN A 1 256 ? -17.291 3.937 30.840 1.00 29.62 256 ASN A N 1
ATOM 2033 C CA . ASN A 1 256 ? -18.336 2.904 30.869 1.00 29.62 256 ASN A CA 1
ATOM 2034 C C . ASN A 1 256 ? -19.452 3.012 29.806 1.00 29.62 256 ASN A C 1
ATOM 2036 O O . ASN A 1 256 ? -20.613 2.730 30.094 1.00 29.62 256 ASN A O 1
ATOM 2040 N N . GLY A 1 257 ? -19.116 3.358 28.558 1.00 36.91 257 GLY A N 1
ATOM 2041 C CA . GLY A 1 257 ? -20.043 3.212 27.425 1.00 36.91 257 GLY A CA 1
ATOM 2042 C C . GLY A 1 257 ? -21.243 4.168 27.422 1.00 36.91 257 GLY A C 1
ATOM 2043 O O . GLY A 1 257 ? -22.208 3.917 26.701 1.00 36.91 257 GLY A O 1
ATOM 2044 N N . VAL A 1 258 ? -21.184 5.259 28.190 1.00 31.02 258 VAL A N 1
ATOM 2045 C CA . VAL A 1 258 ? -22.167 6.349 28.177 1.00 31.02 258 VAL A CA 1
ATOM 2046 C C . VAL A 1 258 ? -21.412 7.671 28.066 1.00 31.02 258 VAL A C 1
ATOM 2048 O O . VAL A 1 258 ? -20.461 7.907 28.807 1.00 31.02 258 VAL A O 1
ATOM 2051 N N . VAL A 1 259 ? -21.833 8.532 27.138 1.00 37.59 259 VAL A N 1
ATOM 2052 C CA . VAL A 1 259 ? -21.351 9.917 27.064 1.00 37.59 259 VAL A CA 1
ATOM 2053 C C . VAL A 1 259 ? -21.970 10.668 28.241 1.00 37.59 259 VAL A C 1
ATOM 2055 O O . VAL A 1 259 ? -23.178 10.900 28.258 1.00 37.59 259 VAL A O 1
ATOM 2058 N N . VAL A 1 260 ? -21.168 10.987 29.256 1.00 36.53 260 VAL A N 1
ATOM 2059 C CA . VAL A 1 260 ? -21.585 11.872 30.349 1.00 36.53 260 VAL A CA 1
ATOM 2060 C C . VAL A 1 260 ? -21.246 13.296 29.930 1.00 36.53 260 VAL A C 1
ATOM 2062 O O . VAL A 1 260 ? -20.086 13.611 29.684 1.00 36.53 260 VAL A O 1
ATOM 2065 N N . GLU A 1 261 ? -22.262 14.146 29.821 1.00 32.84 261 GLU A N 1
ATOM 2066 C CA . GLU A 1 261 ? -22.091 15.572 29.553 1.00 32.84 261 GLU A CA 1
ATOM 2067 C C . GLU A 1 261 ? -21.363 16.215 30.746 1.00 32.84 261 GLU A C 1
ATOM 2069 O O . GLU A 1 261 ? -21.878 16.246 31.868 1.00 32.84 261 GLU A O 1
ATOM 2074 N N . GLY A 1 262 ? -20.116 16.641 30.529 1.00 37.91 262 GLY A N 1
ATOM 2075 C CA . GLY A 1 262 ? -19.292 17.265 31.560 1.00 37.91 262 GLY A CA 1
ATOM 2076 C C . GLY A 1 262 ? -19.922 18.568 32.053 1.00 37.91 262 GLY A C 1
ATOM 2077 O O . GLY A 1 262 ? -20.273 19.439 31.260 1.00 37.91 262 GLY A O 1
ATOM 2078 N N . GLN A 1 263 ? -20.068 18.706 33.372 1.00 26.25 263 GLN A N 1
ATOM 2079 C CA . GLN A 1 263 ? -20.479 19.964 34.000 1.00 26.25 263 GLN A CA 1
ATOM 2080 C C . GLN A 1 263 ? -19.466 21.070 33.647 1.00 26.25 263 GLN A C 1
ATOM 2082 O O . GLN A 1 263 ? -18.259 20.817 33.712 1.00 26.25 263 GLN A O 1
ATOM 2087 N N . PRO A 1 264 ? -19.918 22.287 33.291 1.00 27.66 264 PRO A N 1
ATOM 2088 C CA . PRO A 1 264 ? -19.015 23.374 32.941 1.00 27.66 264 PRO A CA 1
ATOM 2089 C C . PRO A 1 264 ? -18.127 23.726 34.140 1.00 27.66 264 PRO A C 1
ATOM 2091 O O . PRO A 1 264 ? -18.618 23.956 35.245 1.00 27.66 264 PRO A O 1
ATOM 2094 N N . LEU A 1 265 ? -16.812 23.742 33.912 1.00 34.97 265 LEU A N 1
ATOM 2095 C CA . LEU A 1 265 ? -15.829 24.142 34.911 1.00 34.97 265 LEU A CA 1
ATOM 2096 C C . LEU A 1 265 ? -16.022 25.627 35.234 1.00 34.97 265 LEU A C 1
ATOM 2098 O O . LEU A 1 265 ? -15.894 26.486 34.364 1.00 34.97 265 LEU A O 1
ATOM 2102 N N . GLU A 1 266 ? -16.351 25.903 36.493 1.00 31.22 266 GLU A N 1
ATOM 2103 C CA . GLU A 1 266 ? -16.466 27.244 37.054 1.00 31.22 266 GLU A CA 1
ATOM 2104 C C . GLU A 1 266 ? -15.133 27.997 36.904 1.00 31.22 266 GLU A C 1
ATOM 2106 O O . GLU A 1 266 ? -14.059 27.445 37.169 1.00 31.22 266 GLU A O 1
ATOM 2111 N N . ASP A 1 267 ? -15.222 29.256 36.466 1.00 33.03 267 ASP A N 1
ATOM 2112 C CA . ASP A 1 267 ? -14.120 30.190 36.234 1.00 33.03 267 ASP A CA 1
ATOM 2113 C C . ASP A 1 267 ? -13.066 30.152 37.354 1.00 33.03 267 ASP A C 1
ATOM 2115 O O . ASP A 1 267 ? -13.178 30.830 38.379 1.00 33.03 267 ASP A O 1
ATOM 2119 N N . SER A 1 268 ? -11.969 29.418 37.156 1.00 31.53 268 SER A N 1
ATOM 2120 C CA . SER A 1 268 ? -10.755 29.672 37.925 1.00 31.53 268 SER A CA 1
ATOM 2121 C C . SER A 1 268 ? -9.477 29.400 37.126 1.00 31.53 268 SER A C 1
ATOM 2123 O O . SER A 1 268 ? -9.094 28.273 36.834 1.00 31.53 268 SER A O 1
ATOM 2125 N N . LYS A 1 269 ? -8.781 30.516 36.863 1.00 30.45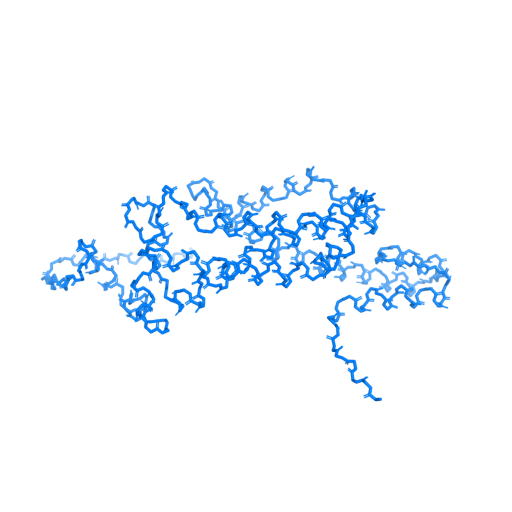 269 LYS A N 1
ATOM 2126 C CA . LYS A 1 269 ? -7.356 30.658 36.516 1.00 30.45 269 LYS A CA 1
ATOM 2127 C C . LYS A 1 269 ? -6.942 30.276 35.091 1.00 30.45 269 LYS A C 1
ATOM 2129 O O . LYS A 1 269 ? -6.169 29.352 34.864 1.00 30.45 269 LYS A O 1
ATOM 2134 N N . VAL A 1 270 ? -7.296 31.157 34.156 1.00 32.12 270 VAL A N 1
ATOM 2135 C CA . VAL A 1 270 ? -6.485 31.409 32.956 1.00 32.12 270 VAL A CA 1
ATOM 2136 C C . VAL A 1 270 ? -5.128 31.975 33.401 1.00 32.12 270 VAL A C 1
ATOM 2138 O O . VAL A 1 270 ? -5.047 33.097 33.899 1.00 32.12 270 VAL A O 1
ATOM 2141 N N . VAL A 1 271 ? -4.054 31.199 33.248 1.00 32.25 271 VAL A N 1
ATOM 2142 C CA . VAL A 1 271 ? -2.679 31.720 33.297 1.00 32.25 271 VAL A CA 1
ATOM 2143 C C . VAL A 1 271 ? -2.363 32.267 31.901 1.00 32.25 271 VAL A C 1
ATOM 2145 O O . VAL A 1 271 ? -2.439 31.503 30.939 1.00 32.25 271 VAL A O 1
ATOM 2148 N N . PRO A 1 272 ? -2.048 33.565 31.736 1.00 30.52 272 PRO A N 1
ATOM 2149 C CA . PRO A 1 272 ? -1.810 34.126 30.413 1.00 30.52 272 PRO A CA 1
ATOM 2150 C C . PRO A 1 272 ? -0.510 33.582 29.810 1.00 30.52 272 PRO A C 1
ATOM 2152 O O . PRO A 1 272 ? 0.550 33.601 30.438 1.00 30.52 272 PRO A O 1
ATOM 2155 N N . VAL A 1 273 ? -0.608 33.114 28.565 1.00 35.12 273 VAL A N 1
ATOM 2156 C CA . VAL A 1 273 ? 0.525 32.740 27.712 1.00 35.12 273 VAL A CA 1
ATOM 2157 C C . VAL A 1 273 ? 1.312 34.009 27.382 1.00 35.12 273 VAL A C 1
ATOM 2159 O O . VAL A 1 273 ? 0.781 34.947 26.793 1.00 35.12 273 VAL A O 1
ATOM 2162 N N . VAL A 1 274 ? 2.580 34.051 27.789 1.00 33.47 274 VAL A N 1
ATOM 2163 C CA . VAL A 1 274 ? 3.505 35.142 27.465 1.00 33.47 274 VAL A CA 1
ATOM 2164 C C . VAL A 1 274 ? 3.909 35.014 25.995 1.00 33.47 274 VAL A C 1
ATOM 2166 O O . VAL A 1 274 ? 4.655 34.107 25.633 1.00 33.47 274 VAL A O 1
ATOM 2169 N N . GLU A 1 275 ? 3.427 35.923 25.147 1.00 33.16 275 GLU A N 1
ATOM 2170 C CA . GLU A 1 275 ? 3.939 36.113 23.787 1.00 33.16 275 GLU A CA 1
ATOM 2171 C C . GLU A 1 275 ? 5.399 36.585 23.844 1.00 33.16 275 GLU A C 1
ATOM 2173 O O . GLU A 1 275 ? 5.697 37.722 24.220 1.00 33.16 275 GLU A O 1
ATOM 2178 N N . THR A 1 276 ? 6.338 35.729 23.444 1.00 36.94 276 THR A N 1
ATOM 2179 C CA . THR A 1 276 ? 7.710 36.155 23.161 1.00 36.94 276 THR A CA 1
ATOM 2180 C C . THR A 1 276 ? 7.790 36.681 21.729 1.00 36.94 276 THR A C 1
ATOM 2182 O O . THR A 1 276 ? 7.688 35.950 20.746 1.00 36.94 276 THR A O 1
ATOM 2185 N N . LYS A 1 277 ? 7.957 38.001 21.618 1.00 28.98 277 LYS A N 1
ATOM 2186 C CA . LYS A 1 277 ? 8.193 38.729 20.365 1.00 28.98 277 LYS A CA 1
ATOM 2187 C C . LYS A 1 277 ? 9.500 38.245 19.705 1.00 28.98 277 LYS A C 1
ATOM 2189 O O . LYS A 1 277 ? 10.490 38.086 20.421 1.00 28.98 277 LYS A O 1
ATOM 2194 N N . PRO A 1 278 ? 9.563 38.071 18.374 1.00 38.38 278 PRO A N 1
ATOM 2195 C CA . PRO A 1 278 ? 10.815 37.746 17.699 1.00 38.38 278 PRO A CA 1
ATOM 2196 C C . PRO A 1 278 ? 11.718 38.988 17.649 1.00 38.38 278 PRO A C 1
ATOM 2198 O O . PRO A 1 278 ? 11.321 40.037 17.139 1.00 38.38 278 PRO A O 1
ATOM 2201 N N . THR A 1 279 ? 12.926 38.887 18.202 1.00 45.12 279 THR A N 1
ATOM 2202 C CA . THR A 1 279 ? 13.997 39.871 17.995 1.00 45.12 279 THR A CA 1
ATOM 2203 C C . THR A 1 279 ? 14.703 39.597 16.671 1.00 45.12 279 THR A C 1
ATOM 2205 O O . THR A 1 279 ? 15.026 38.445 16.377 1.00 45.12 279 THR A O 1
ATOM 2208 N N . LEU A 1 280 ? 14.892 40.676 15.905 1.00 39.31 280 LEU A N 1
ATOM 2209 C CA . LEU A 1 280 ? 15.728 40.779 14.704 1.00 39.31 280 LEU A CA 1
ATOM 2210 C C . LEU A 1 280 ? 17.165 40.302 14.943 1.00 39.31 280 LEU A C 1
ATOM 2212 O O . LEU A 1 280 ? 17.670 40.526 16.068 1.00 39.31 280 LEU A O 1
#

Organism: Exophiala mesophila (NCBI:txid212818)

Sequence (280 aa):
MASKEPQSTYQDSSESVEKATQQAWGVTVWNPWDLSSEILDRYWSAGARTGIALLSMGFMLSIYASNLGVNLFPFGADVTAVFPRYLNIRRGMYICYFTSFLLFPWKILKSSTTFLRFLGGYSIFLAPLCGVFITDYYVVRKGNIWAKDLYTPVPGSAYWYHYGTSWRCVVSFVVTVVILVPGFAGQFGHDMAIGWLHIYSLGWVLGCTISSVLYWSLCQLGDFATQERKMGWEEAYDQQAMFANPGAADAAEFSNGVVVEGQPLEDSKVVPVVETKPTL

pLDDT: mean 77.3, std 20.51, range [26.25, 96.31]